Protein AF-A0A1Y3AMY2-F1 (afdb_monomer_lite)

Sequence (376 aa):
MKPYLQWSYAFDKPSIFIETKSIVTSMMAFIAAKYRKYLIKKCILTMMNPRNGVNIKLLESEVAPSVTKTGKMEQIPLIDLIDELTKNSEQFGDETSLWWSQVIRIGFYWLTGNGRKAIEIKGRFPSSLRNNLLALSLMFASCLKKYVSVEKHPRRWNSIKQFVHFLQLLDRASYELRKSFEANSNSINGDPCDDCHVQLVEAFQLLALDWILSSRVRLWQHFQTLSNQQEQHNNKQSQLSTIRNYSISAFGQDLKVLRYLSQSMMSSARTKLYYYEGVYRLISGANPFETQLQFGRALRKRHCGHRSQKLICSPGSQDESPSSLSDIDDYARSLQMSATYMPDQYFISTGERRGLIQEVNSIRNQYGSFKRLIVS

Organism: Euroglyphus maynei (NCBI:txid6958)

pLDDT: mean 76.76, std 19.71, range [25.47, 97.44]

Foldseek 3Di:
DPPPQPDFDQDDDDDLQWDDDRTDSDPVLVVLRVVLVVLLLLLLVCQLFVVSQAALDDPPDPDPPDPDPPPDPDHHHSVVSLVVSCVSCVVSVTLSNNQSSLLSVLLSCQLLQNLVVSLPDDHDDDPSCPVPLLSLLSVLLSVLLNLLPPPPDPCQPVDPVSLVVSVVSLLSSVVSLVVNVVVLVVVVVPDVDPVSSSVSSLSSSLSSLCSSLVSLLSSLVVLVVVVVVPVPDDVVVVVSVVVLVVSLVSLVSSLVSLVVSCVVVVPSSPLVSLLSVLSSCLSVVHDLVVSLVSLVVLVVLPCVADDDDPDDDDPDDPDSDPRHSSSLVSNLSSLVCNLPRRDPVPDPDPVRSVVSVVVSVVSCVVSVNDPDPDDD

Radius of gyration: 23.03 Å; chains: 1; bounding box: 70×51×78 Å

Secondary structure (DSSP, 8-state):
---------PPSS--TT----S----HHHHHHHHHHHHHHHHHHHHHH-GGGS-B-------------SS-PPPPPBHHHHHHHHHHHHHHTT-HHHHHHHHHHHHHHHHHTT-HHHHHH---PPPGGGTT-HHHHHHHHHHHHHHHHH-TT-TTTTSSHHHHHHHHHHHHHHHHHHHHHHHHHHHHTTTS---HHHHHHHHHHHHHHHHHHHHHHHHHHHHHHHHHHH-TT-HHHHHHHHHHHHHHHHHHHHHHHHHHHHHHHSTTSSHHHHHHHHHHHHHHTT--HHHHHHHHHHHHHHHHHHHT----S--TT------S-HHHHHHHHHHHHHHHHHS-GGGSSSHHHHHHHHHHHHHHHHHH---S-----

Structure (mmCIF, N/CA/C/O backbone):
data_AF-A0A1Y3AMY2-F1
#
_entry.id   AF-A0A1Y3AMY2-F1
#
loop_
_atom_site.group_PDB
_atom_site.id
_atom_site.type_symbol
_atom_site.label_atom_id
_atom_site.label_alt_id
_atom_site.label_comp_id
_atom_site.label_asym_id
_atom_site.label_entity_id
_atom_site.label_seq_id
_atom_site.pdbx_PDB_ins_code
_atom_site.Cartn_x
_atom_site.Cartn_y
_atom_site.Cartn_z
_atom_site.occupancy
_atom_site.B_iso_or_equiv
_atom_site.auth_seq_id
_atom_site.auth_comp_id
_atom_site.auth_asym_id
_atom_site.auth_atom_id
_atom_site.pdbx_PDB_model_num
ATOM 1 N N . MET A 1 1 ? 39.546 -0.187 -44.693 1.00 37.22 1 MET A N 1
ATOM 2 C CA . MET A 1 1 ? 38.274 0.217 -44.053 1.00 37.22 1 MET A CA 1
ATOM 3 C C . MET A 1 1 ? 38.435 0.110 -42.544 1.00 37.22 1 MET A C 1
ATOM 5 O O . MET A 1 1 ? 38.626 -0.992 -42.052 1.00 37.22 1 MET A O 1
ATOM 9 N N . LYS A 1 2 ? 38.446 1.234 -41.816 1.00 34.78 2 LYS A N 1
ATOM 10 C CA . LYS A 1 2 ? 38.384 1.220 -40.345 1.00 34.78 2 LYS A CA 1
ATOM 11 C C . LYS A 1 2 ? 36.939 0.885 -39.940 1.00 34.78 2 LYS A C 1
ATOM 13 O O . LYS A 1 2 ? 36.039 1.526 -40.485 1.00 34.78 2 LYS A O 1
ATOM 18 N N . PRO A 1 3 ? 36.680 -0.087 -39.050 1.00 43.09 3 PRO A N 1
ATOM 19 C CA . PRO A 1 3 ? 35.322 -0.365 -38.605 1.00 43.09 3 PRO A CA 1
ATOM 20 C C . PRO A 1 3 ? 34.870 0.768 -37.675 1.00 43.09 3 PRO A C 1
ATOM 22 O O . PRO A 1 3 ? 35.214 0.810 -36.497 1.00 43.09 3 PRO A O 1
ATOM 25 N N . TYR A 1 4 ? 34.115 1.719 -38.215 1.00 44.81 4 TYR A N 1
ATOM 26 C CA . TYR A 1 4 ? 33.399 2.728 -37.438 1.00 44.81 4 TYR A CA 1
ATOM 27 C C . TYR A 1 4 ? 32.193 2.080 -36.753 1.00 44.81 4 TYR A C 1
ATOM 29 O O . TYR A 1 4 ? 31.089 2.251 -37.243 1.00 44.81 4 TYR A O 1
ATOM 37 N N . LEU A 1 5 ? 32.360 1.296 -35.681 1.00 46.12 5 LEU A N 1
ATOM 38 C CA . LEU A 1 5 ? 31.210 0.706 -34.966 1.00 46.12 5 LEU A CA 1
ATOM 39 C C . LEU A 1 5 ? 31.522 0.315 -33.505 1.00 46.12 5 LEU A C 1
ATOM 41 O O . LEU A 1 5 ? 31.071 -0.714 -33.015 1.00 46.12 5 LEU A O 1
ATOM 45 N N . GLN A 1 6 ? 32.259 1.146 -32.764 1.00 45.50 6 GLN A N 1
ATOM 46 C CA . GLN A 1 6 ? 32.224 1.103 -31.293 1.00 45.50 6 GLN A CA 1
ATOM 47 C C . GLN A 1 6 ? 31.335 2.239 -30.785 1.00 45.50 6 GLN A C 1
ATOM 49 O O . GLN A 1 6 ? 31.808 3.268 -30.318 1.00 45.50 6 GLN A O 1
ATOM 54 N N . TRP A 1 7 ? 30.021 2.061 -30.935 1.00 53.22 7 TRP A N 1
ATOM 55 C CA . TRP A 1 7 ? 29.036 2.911 -30.271 1.00 53.22 7 TRP A CA 1
ATOM 56 C C . TRP A 1 7 ? 28.843 2.388 -28.846 1.00 53.22 7 TRP A C 1
ATOM 58 O O . TRP A 1 7 ? 28.348 1.277 -28.656 1.00 53.22 7 TRP A O 1
ATOM 68 N N . SER A 1 8 ? 29.252 3.168 -27.846 1.00 52.25 8 SER A N 1
ATOM 69 C CA . SER A 1 8 ? 28.959 2.908 -26.437 1.00 52.25 8 SER A CA 1
ATOM 70 C C . SER A 1 8 ? 27.903 3.900 -25.954 1.00 52.25 8 SER A C 1
ATOM 72 O O . SER A 1 8 ? 28.129 5.105 -25.884 1.00 52.25 8 SER A O 1
ATOM 74 N N . TYR A 1 9 ? 26.717 3.397 -25.615 1.00 55.53 9 TYR A N 1
ATOM 75 C CA . TYR A 1 9 ? 25.742 4.194 -24.879 1.00 55.53 9 TYR A CA 1
ATOM 76 C C . TYR A 1 9 ? 26.173 4.215 -23.413 1.00 55.53 9 TYR A C 1
ATOM 78 O O . TYR A 1 9 ? 25.992 3.228 -22.699 1.00 55.53 9 TYR A O 1
ATOM 86 N N . ALA A 1 10 ? 26.770 5.321 -22.967 1.00 48.09 10 ALA A N 1
ATOM 87 C CA . ALA A 1 10 ? 26.910 5.579 -21.540 1.00 48.09 10 ALA A CA 1
ATOM 88 C C . ALA A 1 10 ? 25.498 5.742 -20.959 1.00 48.09 10 ALA A C 1
ATOM 90 O O . ALA A 1 10 ? 24.739 6.611 -21.391 1.00 48.09 10 ALA A O 1
ATOM 91 N N . PHE A 1 11 ? 25.111 4.861 -20.040 1.00 54.16 11 PHE A N 1
ATOM 92 C CA . PHE A 1 11 ? 23.874 5.040 -19.290 1.00 54.16 11 PHE A CA 1
ATOM 93 C C . PHE A 1 11 ? 24.076 6.087 -18.197 1.00 54.16 11 PHE A C 1
ATOM 95 O O . PHE A 1 11 ? 25.151 6.180 -17.601 1.00 54.16 11 PHE A O 1
ATOM 102 N N . ASP A 1 12 ? 23.002 6.818 -17.899 1.00 53.91 12 ASP A N 1
ATOM 103 C CA . ASP A 1 12 ? 22.857 7.527 -16.631 1.00 53.91 12 ASP A CA 1
ATOM 104 C C . ASP A 1 12 ? 23.038 6.557 -15.447 1.00 53.91 12 ASP A C 1
ATOM 106 O O . ASP A 1 12 ? 23.005 5.333 -15.611 1.00 53.91 12 ASP A O 1
ATOM 110 N N . LYS A 1 13 ? 23.202 7.114 -14.239 1.00 59.53 13 LYS A N 1
ATOM 111 C CA . LYS A 1 13 ? 23.309 6.381 -12.962 1.00 59.53 13 LYS A CA 1
ATOM 112 C C . LYS A 1 13 ? 22.406 5.123 -12.941 1.00 59.53 13 LYS A C 1
ATOM 114 O O . LYS A 1 13 ? 21.253 5.203 -13.379 1.00 59.53 13 LYS A O 1
ATOM 119 N N . PRO A 1 14 ? 22.892 3.979 -12.415 1.00 66.12 14 PRO A N 1
ATOM 120 C CA . PRO A 1 14 ? 22.154 2.715 -12.423 1.00 66.12 14 PRO A CA 1
ATOM 121 C C . PRO A 1 14 ? 20.735 2.899 -11.874 1.00 66.12 14 PRO A C 1
ATOM 123 O O . PRO A 1 14 ? 20.543 3.416 -10.773 1.00 66.12 14 PRO A O 1
ATOM 126 N N . SER A 1 15 ? 19.732 2.498 -12.660 1.00 81.31 15 SER A N 1
ATOM 127 C CA . SER A 1 15 ? 18.328 2.641 -12.281 1.00 81.31 15 SER A CA 1
ATOM 128 C C . SER A 1 15 ? 17.865 1.444 -11.463 1.00 81.31 15 SER A C 1
ATOM 130 O O . SER A 1 15 ? 18.097 0.300 -11.833 1.00 81.31 15 SER A O 1
ATOM 132 N N . ILE A 1 16 ? 17.113 1.699 -10.395 1.00 89.12 16 ILE A N 1
ATOM 133 C CA . ILE A 1 16 ? 16.488 0.636 -9.595 1.00 89.12 16 ILE A CA 1
ATOM 134 C C . ILE A 1 16 ? 15.325 -0.052 -10.331 1.00 89.12 16 ILE A C 1
ATOM 136 O O . ILE A 1 16 ? 14.795 -1.040 -9.837 1.00 89.12 16 ILE A O 1
ATOM 140 N N . PHE A 1 17 ? 14.900 0.485 -11.481 1.00 91.62 17 PHE A N 1
ATOM 141 C CA . PHE A 1 17 ? 13.712 0.048 -12.218 1.00 91.62 17 PHE A CA 1
ATOM 142 C C . PHE A 1 17 ? 14.011 -0.870 -13.406 1.00 91.62 17 PHE A C 1
ATOM 144 O O . PHE A 1 17 ? 13.102 -1.538 -13.894 1.00 91.62 17 PHE A O 1
ATOM 151 N N . ILE A 1 18 ? 15.253 -0.879 -13.891 1.00 89.69 18 ILE A N 1
ATOM 152 C CA . ILE A 1 18 ? 15.650 -1.552 -15.131 1.00 89.69 18 ILE A CA 1
ATOM 153 C C . ILE A 1 18 ? 17.005 -2.198 -14.918 1.00 89.69 18 ILE A C 1
ATOM 155 O O . ILE A 1 18 ? 17.948 -1.536 -14.484 1.00 89.69 18 ILE A O 1
ATOM 159 N N . GLU A 1 19 ? 17.114 -3.465 -15.294 1.00 83.56 19 GLU A N 1
ATOM 160 C CA . GLU A 1 19 ? 18.390 -4.151 -15.374 1.00 83.56 19 GLU A CA 1
ATOM 161 C C . GLU A 1 19 ? 19.017 -3.943 -16.751 1.00 83.56 19 GLU A C 1
ATOM 163 O O . GLU A 1 19 ? 18.539 -4.438 -17.772 1.00 83.56 19 GLU A O 1
ATOM 168 N N . THR A 1 20 ? 20.114 -3.197 -16.788 1.00 69.25 20 THR A N 1
ATOM 169 C CA . THR A 1 20 ? 20.926 -3.029 -17.995 1.00 69.25 20 THR A CA 1
ATOM 170 C C . THR A 1 20 ? 22.325 -3.553 -17.745 1.00 69.25 20 THR A C 1
ATOM 172 O O . THR A 1 20 ? 22.971 -3.186 -16.764 1.00 69.25 20 THR A O 1
ATOM 175 N N . LYS A 1 21 ? 22.816 -4.393 -18.662 1.00 65.25 21 LYS A N 1
ATOM 176 C CA . LYS A 1 21 ? 24.228 -4.787 -18.688 1.00 65.25 21 LYS A CA 1
ATOM 177 C C . LYS A 1 21 ? 25.091 -3.532 -18.874 1.00 65.25 21 LYS A C 1
ATOM 179 O O . LYS A 1 21 ? 24.699 -2.624 -19.604 1.00 65.25 21 LYS A O 1
ATOM 184 N N . SER A 1 22 ? 26.257 -3.496 -18.227 1.00 56.53 22 SER A N 1
ATOM 185 C CA . SER A 1 22 ? 27.154 -2.327 -18.152 1.00 56.53 22 SER A CA 1
ATOM 186 C C . SER A 1 22 ? 27.596 -1.768 -19.509 1.00 56.53 22 SER A C 1
ATOM 188 O O . SER A 1 22 ? 27.945 -0.596 -19.602 1.00 56.53 22 SER A O 1
ATOM 190 N N . ILE A 1 23 ? 27.553 -2.583 -20.565 1.00 58.16 23 ILE A N 1
ATOM 191 C CA . ILE A 1 23 ? 27.770 -2.162 -21.948 1.00 58.16 23 ILE A CA 1
ATOM 192 C C . ILE A 1 23 ? 26.604 -2.692 -22.774 1.00 58.16 23 ILE A C 1
ATOM 194 O O . ILE A 1 23 ? 26.442 -3.903 -22.942 1.00 58.16 23 ILE A O 1
ATOM 198 N N . VAL A 1 24 ? 25.793 -1.782 -23.309 1.00 61.62 24 VAL A N 1
ATOM 199 C CA . VAL A 1 24 ? 24.767 -2.125 -24.291 1.00 61.62 24 VAL A CA 1
ATOM 200 C C . VAL A 1 24 ? 25.327 -1.848 -25.678 1.00 61.62 24 VAL A C 1
ATOM 202 O O . VAL A 1 24 ? 25.433 -0.703 -26.105 1.00 61.62 24 VAL A O 1
ATOM 205 N N . THR A 1 25 ? 25.690 -2.918 -26.380 1.00 63.31 25 THR A N 1
ATOM 206 C CA . THR A 1 25 ? 26.187 -2.871 -27.764 1.00 63.31 25 THR A CA 1
ATOM 207 C C . THR A 1 25 ? 25.062 -2.749 -28.796 1.00 63.31 25 THR A C 1
ATOM 209 O O . THR A 1 25 ? 25.319 -2.454 -29.958 1.00 63.31 25 THR A O 1
ATOM 212 N N . SER A 1 26 ? 23.805 -2.962 -28.388 1.00 78.00 26 SER A N 1
ATOM 213 C CA . SER A 1 26 ? 22.628 -2.929 -29.261 1.00 78.00 26 SER A CA 1
ATOM 214 C C . SER A 1 26 ? 21.764 -1.696 -28.999 1.00 78.00 26 SER A C 1
ATOM 216 O O . SER A 1 26 ? 21.184 -1.555 -27.921 1.00 78.00 26 SER A O 1
ATOM 218 N N . MET A 1 27 ? 21.592 -0.842 -30.014 1.00 81.69 27 MET A N 1
ATOM 219 C CA . MET A 1 27 ? 20.680 0.310 -29.946 1.00 81.69 27 MET A CA 1
ATOM 220 C C . MET A 1 27 ? 19.247 -0.109 -29.570 1.00 81.69 27 MET A C 1
ATOM 222 O O . MET A 1 27 ? 18.587 0.582 -28.795 1.00 81.69 27 MET A O 1
ATOM 226 N N . MET A 1 28 ? 18.783 -1.276 -30.029 1.00 82.81 28 MET A N 1
ATOM 227 C CA . MET A 1 28 ? 17.452 -1.790 -29.683 1.00 82.81 28 MET A CA 1
ATOM 228 C C . MET A 1 28 ? 17.311 -2.099 -28.192 1.00 82.81 28 MET A C 1
ATOM 230 O O . MET A 1 28 ? 16.289 -1.770 -27.598 1.00 82.81 28 MET A O 1
ATOM 234 N N . ALA A 1 29 ? 18.336 -2.677 -27.562 1.00 83.06 29 ALA A N 1
ATOM 235 C CA . ALA A 1 29 ? 18.312 -2.942 -26.125 1.00 83.06 29 ALA A CA 1
ATOM 236 C C . ALA A 1 29 ? 18.324 -1.640 -25.302 1.00 83.06 29 ALA A C 1
ATOM 238 O O . ALA A 1 29 ? 17.649 -1.555 -24.276 1.00 83.06 29 ALA A O 1
ATOM 239 N N . PHE A 1 30 ? 19.024 -0.605 -25.780 1.00 84.06 30 PHE A N 1
ATOM 240 C CA . PHE A 1 30 ? 19.027 0.720 -25.156 1.00 84.06 30 PHE A CA 1
ATOM 241 C C . PHE A 1 30 ? 17.654 1.403 -25.238 1.00 84.06 30 PHE A C 1
ATOM 243 O O . PHE A 1 30 ? 17.133 1.891 -24.231 1.00 84.06 30 PHE A O 1
ATOM 250 N N . ILE A 1 31 ? 17.038 1.403 -26.424 1.00 87.62 31 ILE A N 1
ATOM 251 C CA . ILE A 1 31 ? 15.702 1.976 -26.638 1.00 87.62 31 ILE A CA 1
ATOM 252 C C . ILE A 1 31 ? 14.656 1.206 -25.827 1.00 87.62 31 ILE A C 1
ATOM 254 O O . ILE A 1 31 ? 13.832 1.826 -25.157 1.00 87.62 31 ILE A O 1
ATOM 258 N N . ALA A 1 32 ? 14.719 -0.128 -25.818 1.00 89.19 32 ALA A N 1
ATOM 259 C CA . ALA A 1 32 ? 13.799 -0.960 -25.050 1.00 89.19 32 ALA A CA 1
ATOM 260 C C . ALA A 1 32 ? 13.899 -0.701 -23.540 1.00 89.19 32 ALA A C 1
ATOM 262 O O . ALA A 1 32 ? 12.875 -0.570 -22.875 1.00 89.19 32 ALA A O 1
ATOM 263 N N . ALA A 1 33 ? 15.109 -0.530 -22.999 1.00 88.50 33 ALA A N 1
ATOM 264 C CA . ALA A 1 33 ? 15.299 -0.124 -21.607 1.00 88.50 33 ALA A CA 1
ATOM 265 C C . ALA A 1 33 ? 14.614 1.224 -21.314 1.00 88.50 33 ALA A C 1
ATOM 267 O O . ALA A 1 33 ? 13.810 1.330 -20.385 1.00 88.50 33 ALA A O 1
ATOM 268 N N . LYS A 1 34 ? 14.847 2.252 -22.143 1.00 88.44 34 LYS A N 1
ATOM 269 C CA . LYS A 1 34 ? 14.170 3.555 -21.991 1.00 88.44 34 LYS A CA 1
ATOM 270 C C . LYS A 1 34 ? 12.647 3.439 -22.093 1.00 88.44 34 LYS A C 1
ATOM 272 O O . LYS A 1 34 ? 11.937 4.078 -21.315 1.00 88.44 34 LYS A O 1
ATOM 277 N N . TYR A 1 35 ? 12.150 2.601 -22.999 1.00 92.38 35 TYR A N 1
ATOM 278 C CA . TYR A 1 35 ? 10.725 2.338 -23.166 1.00 92.38 35 TYR A CA 1
ATOM 279 C C . TYR A 1 35 ? 10.110 1.676 -21.925 1.00 92.38 35 TYR A C 1
ATOM 281 O O . TYR A 1 35 ? 9.091 2.151 -21.427 1.00 92.38 35 TYR A O 1
ATOM 289 N N . ARG A 1 36 ? 10.769 0.673 -21.328 1.00 93.50 36 ARG A N 1
ATOM 290 C CA . ARG A 1 36 ? 10.327 0.085 -20.050 1.00 93.50 36 ARG A CA 1
ATOM 291 C C . ARG A 1 36 ? 10.303 1.114 -18.920 1.00 93.50 36 ARG A C 1
ATOM 293 O O . ARG A 1 36 ? 9.332 1.152 -18.167 1.00 93.50 36 ARG A O 1
ATOM 300 N N . LYS A 1 37 ? 11.298 2.013 -18.837 1.00 91.75 37 LYS A N 1
ATOM 301 C CA . LYS A 1 37 ? 11.308 3.120 -17.848 1.00 91.75 37 LYS A CA 1
ATOM 302 C C . LYS A 1 37 ? 10.069 3.989 -18.011 1.00 91.75 37 LYS A C 1
ATOM 304 O O . LYS A 1 37 ? 9.409 4.342 -17.033 1.00 91.75 37 LYS A O 1
ATOM 309 N N . TYR A 1 38 ? 9.775 4.337 -19.262 1.00 91.50 38 TYR A N 1
ATOM 310 C CA . TYR A 1 38 ? 8.624 5.143 -19.628 1.00 91.50 38 TYR A CA 1
ATOM 311 C C . TYR A 1 38 ? 7.313 4.452 -19.241 1.00 91.50 38 TYR A C 1
ATOM 313 O O . TYR A 1 38 ? 6.476 5.083 -18.598 1.00 91.50 38 TYR A O 1
ATOM 321 N N . LEU A 1 39 ? 7.157 3.162 -19.551 1.00 93.81 39 LEU A N 1
ATOM 322 C CA . LEU A 1 39 ? 5.968 2.387 -19.193 1.00 93.81 39 LEU A CA 1
ATOM 323 C C . LEU A 1 39 ? 5.775 2.296 -17.675 1.00 93.81 39 LEU A C 1
ATOM 325 O O . LEU A 1 39 ? 4.677 2.576 -17.194 1.00 93.81 39 LEU A O 1
ATOM 329 N N . ILE A 1 40 ? 6.834 1.995 -16.912 1.00 94.88 40 ILE A N 1
ATOM 330 C CA . ILE A 1 40 ? 6.805 1.976 -15.439 1.00 94.88 40 ILE A CA 1
ATOM 331 C C . ILE A 1 40 ? 6.304 3.323 -14.910 1.00 94.88 40 ILE A C 1
ATOM 333 O O . ILE A 1 40 ? 5.338 3.370 -14.143 1.00 94.88 40 ILE A O 1
ATOM 337 N N . LYS A 1 41 ? 6.914 4.423 -15.370 1.00 90.94 41 LYS A N 1
ATOM 338 C CA . LYS A 1 41 ? 6.541 5.786 -14.977 1.00 90.94 41 LYS A CA 1
ATOM 339 C C . LYS A 1 41 ? 5.093 6.103 -15.330 1.00 90.94 41 LYS A C 1
ATOM 341 O O . LYS A 1 41 ? 4.348 6.598 -14.485 1.00 90.94 41 LYS A O 1
ATOM 346 N N . LYS A 1 42 ? 4.677 5.813 -16.563 1.00 88.88 42 LYS A N 1
ATOM 347 C CA . LYS A 1 42 ? 3.319 6.093 -17.033 1.00 88.88 42 LYS A CA 1
ATOM 348 C C . LYS A 1 42 ? 2.291 5.321 -16.211 1.00 88.88 42 LYS A C 1
ATOM 350 O O . LYS A 1 42 ? 1.297 5.919 -15.800 1.00 88.88 42 LYS A O 1
ATOM 355 N N . CYS A 1 43 ? 2.538 4.045 -15.920 1.00 91.12 43 CYS A N 1
ATOM 356 C CA . CYS A 1 43 ? 1.607 3.216 -15.165 1.00 91.12 43 CYS A CA 1
ATOM 357 C C . CYS A 1 43 ? 1.436 3.706 -13.722 1.00 91.12 43 CYS A C 1
ATOM 359 O O . CYS A 1 43 ? 0.312 3.981 -13.299 1.00 91.12 43 CYS A O 1
ATOM 361 N N . ILE A 1 44 ? 2.532 3.874 -12.972 1.00 90.00 44 ILE A N 1
ATOM 362 C CA . ILE A 1 44 ? 2.442 4.249 -11.553 1.00 90.00 44 ILE A CA 1
ATOM 363 C C . ILE A 1 44 ? 1.897 5.668 -11.366 1.00 90.00 44 ILE A C 1
ATOM 365 O O . ILE A 1 44 ? 1.034 5.885 -10.517 1.00 90.00 44 ILE A O 1
ATOM 369 N N . LEU A 1 45 ? 2.312 6.629 -12.199 1.00 85.88 45 LEU A N 1
ATOM 370 C CA . LEU A 1 45 ? 1.798 7.996 -12.107 1.00 85.88 45 LEU A CA 1
ATOM 371 C C . LEU A 1 45 ? 0.325 8.080 -12.511 1.00 85.88 45 LEU A C 1
ATOM 373 O O . LEU A 1 45 ? -0.404 8.873 -11.929 1.00 85.88 45 LEU A O 1
ATOM 377 N N . THR A 1 46 ? -0.138 7.249 -13.450 1.00 82.94 46 THR A N 1
ATOM 378 C CA . THR A 1 46 ? -1.572 7.150 -13.775 1.00 82.94 46 THR A CA 1
ATOM 379 C C . THR A 1 46 ? -2.375 6.599 -12.598 1.00 82.94 46 THR A C 1
ATOM 381 O O . THR A 1 46 ? -3.451 7.113 -12.304 1.00 82.94 46 THR A O 1
ATOM 384 N N . MET A 1 47 ? -1.858 5.582 -11.899 1.00 81.44 47 MET A N 1
ATOM 385 C CA . MET A 1 47 ? -2.523 5.039 -10.709 1.00 81.44 47 MET A CA 1
ATOM 386 C C . MET A 1 47 ? -2.655 6.074 -9.590 1.00 81.44 47 MET A C 1
ATOM 388 O O . MET A 1 47 ? -3.663 6.081 -8.886 1.00 81.44 47 MET A O 1
ATOM 392 N N . MET A 1 48 ? -1.650 6.940 -9.429 1.00 77.38 48 MET A N 1
ATOM 393 C CA . MET A 1 48 ? -1.672 8.003 -8.423 1.00 77.38 48 MET A CA 1
ATOM 394 C C . MET A 1 48 ? -2.489 9.218 -8.881 1.00 77.38 48 MET A C 1
ATOM 396 O O . MET A 1 48 ? -3.117 9.871 -8.055 1.00 77.38 48 MET A O 1
ATOM 400 N N . ASN A 1 49 ? -2.504 9.532 -10.179 1.00 70.62 49 ASN A N 1
ATOM 401 C CA . ASN A 1 49 ? -3.255 10.649 -10.745 1.00 70.62 49 ASN A CA 1
ATOM 402 C C . ASN A 1 49 ? -3.697 10.361 -12.204 1.00 70.62 49 ASN A C 1
ATOM 404 O O . ASN A 1 49 ? -2.893 10.476 -13.136 1.00 70.62 49 ASN A O 1
ATOM 408 N N . PRO A 1 50 ? -4.980 10.036 -12.449 1.00 57.66 50 PRO A N 1
ATOM 409 C CA . PRO A 1 50 ? -5.482 9.676 -13.774 1.00 57.66 50 PRO A CA 1
ATOM 410 C C . PRO A 1 50 ? -5.681 10.852 -14.730 1.00 57.66 50 PRO A C 1
ATOM 412 O O . PRO A 1 50 ? -6.067 10.626 -15.876 1.00 57.66 50 PRO A O 1
ATOM 415 N N . ARG A 1 51 ? -5.358 12.097 -14.338 1.00 54.75 51 ARG A N 1
ATOM 416 C CA . ARG A 1 51 ? -5.366 13.253 -15.261 1.00 54.75 51 ARG A CA 1
ATOM 417 C C . ARG A 1 51 ? -4.395 13.084 -16.455 1.00 54.75 51 ARG A C 1
ATOM 419 O O . ARG A 1 51 ? -4.424 13.878 -17.384 1.00 54.75 51 ARG A O 1
ATOM 426 N N . ASN A 1 52 ? -3.599 12.009 -16.477 1.00 51.50 52 ASN A N 1
ATOM 427 C CA . ASN A 1 52 ? -2.611 11.656 -17.501 1.00 51.50 52 ASN A CA 1
ATOM 428 C C . ASN A 1 52 ? -3.158 10.963 -18.776 1.00 51.50 52 ASN A C 1
ATOM 430 O O . ASN A 1 52 ? -2.358 10.438 -19.559 1.00 51.50 52 ASN A O 1
ATOM 434 N N . GLY A 1 53 ? -4.477 10.939 -19.004 1.00 47.06 53 GLY A N 1
ATOM 435 C CA . GLY A 1 53 ? -5.081 10.479 -20.270 1.00 47.06 53 GLY A CA 1
ATOM 436 C C . GLY A 1 53 ? -5.175 8.958 -20.465 1.00 47.06 53 GLY A C 1
ATOM 437 O O . GLY A 1 53 ? -5.372 8.504 -21.587 1.00 47.06 53 GLY A O 1
ATOM 438 N N . VAL A 1 54 ? -5.035 8.171 -19.395 1.00 56.00 54 VAL A N 1
ATOM 439 C CA . VAL A 1 54 ? -5.137 6.699 -19.406 1.00 56.00 54 VAL A CA 1
ATOM 440 C C . VAL A 1 54 ? -6.348 6.283 -18.572 1.00 56.00 54 VAL A C 1
ATOM 442 O O . VAL A 1 54 ? -6.553 6.799 -17.471 1.00 56.00 54 VAL A O 1
ATOM 445 N N . ASN A 1 55 ? -7.156 5.355 -19.088 1.00 60.28 55 ASN A N 1
ATOM 446 C CA . ASN A 1 55 ? -8.379 4.927 -18.417 1.00 60.28 55 ASN A CA 1
ATOM 447 C C . ASN A 1 55 ? -8.085 3.839 -17.368 1.00 60.28 55 ASN A C 1
ATOM 449 O O . ASN A 1 55 ? -7.377 2.873 -17.648 1.00 60.28 55 ASN A O 1
ATOM 453 N N . ILE A 1 56 ? -8.637 3.975 -16.157 1.00 58.69 56 ILE A N 1
ATOM 454 C CA . ILE A 1 56 ? -8.475 2.983 -15.075 1.00 58.69 56 ILE A CA 1
ATOM 455 C C . ILE A 1 56 ? -9.519 1.845 -15.180 1.00 58.69 56 ILE A C 1
ATOM 457 O O . ILE A 1 56 ? -9.407 0.838 -14.483 1.00 58.69 56 ILE A O 1
ATOM 461 N N . LYS A 1 57 ? -10.540 1.962 -16.043 1.00 58.78 57 LYS A N 1
ATOM 462 C CA . LYS A 1 57 ? -11.608 0.955 -16.156 1.00 58.78 57 LYS A CA 1
ATOM 463 C C . LYS A 1 57 ? -11.070 -0.402 -16.625 1.00 58.78 57 LYS A C 1
ATOM 465 O O . LYS A 1 57 ? -10.304 -0.487 -17.581 1.00 58.78 57 LYS A O 1
ATOM 470 N N . LEU A 1 58 ? -11.533 -1.462 -15.961 1.00 49.19 58 LEU A N 1
ATOM 471 C CA . LEU A 1 58 ? -11.457 -2.833 -16.459 1.00 49.19 58 LEU A CA 1
ATOM 472 C C . LEU A 1 58 ? -12.394 -2.954 -17.672 1.00 49.19 58 LEU A C 1
ATOM 474 O O . LEU A 1 58 ? -13.525 -2.469 -17.624 1.00 49.19 58 LEU A O 1
ATOM 478 N N . LEU A 1 59 ? -11.930 -3.592 -18.747 1.00 45.28 59 LEU A N 1
ATOM 479 C CA . LEU A 1 59 ? -12.776 -4.046 -19.854 1.00 45.28 59 LEU A CA 1
ATOM 480 C C . LEU A 1 59 ? -13.767 -5.094 -19.316 1.00 45.28 59 LEU A C 1
ATOM 482 O O . LEU A 1 59 ? -13.484 -6.285 -19.314 1.00 45.28 59 LEU A O 1
ATOM 486 N N . GLU A 1 60 ? -14.913 -4.646 -18.808 1.00 39.84 60 GLU A N 1
ATOM 487 C CA . GLU A 1 60 ? -16.087 -5.497 -18.548 1.00 39.84 60 GLU A CA 1
ATOM 488 C C . GLU A 1 60 ? -17.199 -5.265 -19.584 1.00 39.84 60 GLU A C 1
ATOM 490 O O . GLU A 1 60 ? -18.333 -5.683 -19.386 1.00 39.84 60 GLU A O 1
ATOM 495 N N . SER A 1 61 ? -16.887 -4.632 -20.717 1.00 34.97 61 SER A N 1
ATOM 496 C CA . SER A 1 61 ? -17.818 -4.544 -21.840 1.00 34.97 61 SER A CA 1
ATOM 497 C C . SER A 1 61 ? -17.249 -5.327 -23.014 1.00 34.97 61 SER A C 1
ATOM 499 O O . SER A 1 61 ? -16.304 -4.877 -23.657 1.00 34.97 61 SER A O 1
ATOM 501 N N . GLU A 1 62 ? -17.847 -6.482 -23.306 1.00 33.12 62 GLU A N 1
ATOM 502 C CA . GLU A 1 62 ? -17.732 -7.209 -24.579 1.00 33.12 62 GLU A CA 1
ATOM 503 C C . GLU A 1 62 ? -18.398 -6.410 -25.713 1.00 33.12 62 GLU A C 1
ATOM 505 O O . GLU A 1 62 ? -19.303 -6.873 -26.400 1.00 33.12 62 GLU A O 1
ATOM 510 N N . VAL A 1 63 ? -17.991 -5.158 -25.895 1.00 33.53 63 VAL A N 1
ATOM 511 C CA . VAL A 1 63 ? -18.381 -4.364 -27.052 1.00 33.53 63 VAL A CA 1
ATOM 512 C C . VAL A 1 63 ? -17.086 -3.979 -27.732 1.00 33.53 63 VAL A C 1
ATOM 514 O O . VAL A 1 63 ? -16.255 -3.278 -27.156 1.00 33.53 63 VAL A O 1
ATOM 517 N N . ALA A 1 64 ? -16.907 -4.523 -28.935 1.00 30.94 64 ALA A N 1
ATOM 518 C CA . ALA A 1 64 ? -15.810 -4.208 -29.835 1.00 30.94 64 ALA A CA 1
ATOM 519 C C . ALA A 1 64 ? -15.564 -2.688 -29.880 1.00 30.94 64 ALA A C 1
ATOM 521 O O . ALA A 1 64 ? -16.527 -1.924 -29.757 1.00 30.94 64 ALA A O 1
ATOM 522 N N . PRO A 1 65 ? -14.313 -2.231 -30.070 1.00 36.78 65 PRO A N 1
ATOM 523 C CA . PRO A 1 65 ? -14.007 -0.810 -30.160 1.00 36.78 65 PRO A CA 1
ATOM 524 C C . PRO A 1 65 ? -14.775 -0.200 -31.339 1.00 36.78 65 PRO A C 1
ATOM 526 O O . PRO A 1 65 ? -14.393 -0.324 -32.501 1.00 36.78 65 PRO A O 1
ATOM 529 N N . SER A 1 66 ? -15.916 0.424 -31.050 1.00 34.38 66 SER A N 1
ATOM 530 C CA . SER A 1 66 ? -16.652 1.214 -32.021 1.00 34.38 66 SER A CA 1
ATOM 531 C C . SER A 1 66 ? -16.002 2.587 -32.064 1.00 34.38 66 SER A C 1
ATOM 533 O O . SER A 1 66 ? -16.093 3.345 -31.096 1.00 34.38 66 SER A O 1
ATOM 535 N N . VAL A 1 67 ? -15.362 2.887 -33.192 1.00 39.34 67 VAL A N 1
ATOM 536 C CA . VAL A 1 67 ? -14.775 4.188 -33.518 1.00 39.34 67 VAL A CA 1
ATOM 537 C C . VAL A 1 67 ? -15.782 5.295 -33.194 1.00 39.34 67 VAL A C 1
ATOM 539 O O . VAL A 1 67 ? -16.779 5.482 -33.897 1.00 39.34 67 VAL A O 1
ATOM 542 N N . THR A 1 68 ? -15.546 6.045 -32.117 1.00 39.25 68 THR A N 1
ATOM 543 C CA . THR A 1 68 ? -16.337 7.243 -31.842 1.00 39.25 68 THR A CA 1
ATOM 544 C C . THR A 1 68 ? -15.977 8.292 -32.885 1.00 39.25 68 THR A C 1
ATOM 546 O O . THR A 1 68 ? -14.844 8.762 -32.926 1.00 39.25 68 THR A O 1
ATOM 549 N N . LYS A 1 69 ? -16.951 8.688 -33.713 1.00 46.31 69 LYS A N 1
ATOM 550 C CA . LYS A 1 69 ? -16.860 9.747 -34.742 1.00 46.31 69 LYS A CA 1
ATOM 551 C C . LYS A 1 69 ? -16.655 11.168 -34.174 1.00 46.31 69 LYS A C 1
ATOM 553 O O . LYS A 1 69 ? -17.085 12.154 -34.759 1.00 46.31 69 LYS A O 1
ATOM 558 N N . THR A 1 70 ? -15.999 11.299 -33.031 1.00 43.44 70 THR A N 1
ATOM 559 C CA . THR A 1 70 ? -15.606 12.574 -32.430 1.00 43.44 70 THR A CA 1
ATOM 560 C C . THR A 1 70 ? -14.123 12.457 -32.139 1.00 43.44 70 THR A C 1
ATOM 562 O O . THR A 1 70 ? -13.764 11.491 -31.478 1.00 43.44 70 THR A O 1
ATOM 565 N N . GLY A 1 71 ? -13.285 13.386 -32.615 1.00 44.12 71 GLY A N 1
ATOM 566 C CA . GLY A 1 71 ? -11.811 13.382 -32.515 1.00 44.12 71 GLY A CA 1
ATOM 567 C C . GLY A 1 71 ? -11.210 13.399 -31.097 1.00 44.12 71 GLY A C 1
ATOM 568 O O . GLY A 1 71 ? -10.286 14.154 -30.822 1.00 44.12 71 GLY A O 1
ATOM 569 N N . LYS A 1 72 ? -11.737 12.586 -30.181 1.00 47.00 72 LYS A N 1
ATOM 570 C CA . LYS A 1 72 ? -11.190 12.274 -28.867 1.00 47.00 72 LYS A CA 1
ATOM 571 C C . LYS A 1 72 ? -10.286 11.057 -29.046 1.00 47.00 72 LYS A C 1
ATOM 573 O O . LYS A 1 72 ? -10.759 10.018 -29.494 1.00 47.00 72 LYS A O 1
ATOM 578 N N . MET A 1 73 ? -8.998 11.203 -28.726 1.00 45.56 73 MET A N 1
ATOM 579 C CA . MET A 1 73 ? -8.038 10.092 -28.724 1.00 45.56 73 MET A CA 1
ATOM 580 C C . MET A 1 73 ? -8.612 8.911 -27.930 1.00 45.56 73 MET A C 1
ATOM 582 O O . MET A 1 73 ? -9.058 9.098 -26.794 1.00 45.56 73 MET A O 1
ATOM 586 N N . GLU A 1 74 ? -8.599 7.714 -28.520 1.00 53.84 74 GLU A N 1
ATOM 587 C CA . GLU A 1 74 ? -8.926 6.478 -27.810 1.00 53.84 74 GLU A CA 1
ATOM 588 C C . GLU A 1 74 ? -8.007 6.352 -26.588 1.00 53.84 74 GLU A C 1
ATOM 590 O O . GLU A 1 74 ? -6.780 6.402 -26.691 1.00 53.84 74 GLU A O 1
ATOM 595 N N . GLN A 1 75 ? -8.603 6.268 -25.398 1.00 63.38 75 GLN A N 1
ATOM 596 C CA . GLN A 1 75 ? -7.843 6.127 -24.163 1.00 63.38 75 GLN A CA 1
ATOM 597 C C . GLN A 1 75 ? -7.419 4.670 -24.010 1.00 63.38 75 GLN A C 1
ATOM 599 O O . GLN A 1 75 ? -8.264 3.796 -23.833 1.00 63.38 75 GLN A O 1
ATOM 604 N N . ILE A 1 76 ? -6.110 4.426 -24.020 1.00 70.00 76 ILE A N 1
ATOM 605 C CA . ILE A 1 76 ? -5.544 3.104 -23.736 1.00 70.00 76 ILE A CA 1
ATOM 606 C C . ILE A 1 76 ? -5.869 2.751 -22.274 1.00 70.00 76 ILE A C 1
ATOM 608 O O . ILE A 1 76 ? -5.659 3.594 -21.386 1.00 70.00 76 ILE A O 1
ATOM 612 N N . PRO A 1 77 ? -6.400 1.551 -21.983 1.00 82.75 77 PRO A N 1
ATOM 613 C CA . PRO A 1 77 ? -6.651 1.138 -20.613 1.00 82.75 77 PRO A CA 1
ATOM 614 C C . PRO A 1 77 ? -5.326 0.817 -19.910 1.00 82.75 77 PRO A C 1
ATOM 616 O O . PRO A 1 77 ? -4.388 0.273 -20.491 1.00 82.75 77 PRO A O 1
ATOM 619 N N . LEU A 1 78 ? -5.239 1.148 -18.622 1.00 86.06 78 LEU A N 1
ATOM 620 C CA . LEU A 1 78 ? -4.012 0.988 -17.836 1.00 86.06 78 LEU A CA 1
ATOM 621 C C . LEU A 1 78 ? -3.507 -0.464 -17.801 1.00 86.06 78 LEU A C 1
ATOM 623 O O . LEU A 1 78 ? -2.301 -0.687 -17.757 1.00 86.06 78 LEU A O 1
ATOM 627 N N . ILE A 1 79 ? -4.414 -1.443 -17.827 1.00 88.88 79 ILE A N 1
ATOM 628 C CA . ILE A 1 79 ? -4.035 -2.859 -17.820 1.00 88.88 79 ILE A CA 1
ATOM 629 C C . ILE A 1 79 ? -3.234 -3.251 -19.069 1.00 88.88 79 ILE A C 1
ATOM 631 O O . ILE A 1 79 ? -2.266 -3.992 -18.936 1.00 88.88 79 ILE A O 1
ATOM 635 N N . ASP A 1 80 ? -3.537 -2.676 -20.234 1.00 89.94 80 ASP A N 1
ATOM 636 C CA . ASP A 1 80 ? -2.815 -2.970 -21.478 1.00 89.94 80 ASP A CA 1
ATOM 637 C C . ASP A 1 80 ? -1.386 -2.417 -21.431 1.00 89.94 80 ASP A C 1
ATOM 639 O O . ASP A 1 80 ? -0.451 -3.066 -21.890 1.00 89.94 80 ASP A O 1
ATOM 643 N N . LEU A 1 81 ? -1.186 -1.250 -20.805 1.00 91.69 81 LEU A N 1
ATOM 644 C CA . LEU A 1 81 ? 0.154 -0.692 -20.580 1.00 91.69 81 LEU A CA 1
ATOM 645 C C . LEU A 1 81 ? 0.982 -1.546 -19.611 1.00 91.69 81 LEU A C 1
ATOM 647 O O . LEU A 1 81 ? 2.196 -1.670 -19.778 1.00 91.69 81 LEU A O 1
ATOM 651 N N . ILE A 1 82 ? 0.336 -2.125 -18.594 1.00 94.50 82 ILE A N 1
ATOM 652 C CA . ILE A 1 82 ? 0.986 -3.052 -17.660 1.00 94.50 82 ILE A CA 1
ATOM 653 C C . ILE A 1 82 ? 1.377 -4.338 -18.393 1.00 94.50 82 ILE A C 1
ATOM 655 O O . ILE A 1 82 ? 2.489 -4.828 -18.206 1.00 94.50 82 ILE A O 1
ATOM 659 N N . ASP A 1 83 ? 0.495 -4.857 -19.244 1.00 95.06 83 ASP A N 1
ATOM 660 C CA . ASP A 1 83 ? 0.737 -6.077 -20.012 1.00 95.06 83 ASP A CA 1
ATOM 661 C C . ASP A 1 83 ? 1.843 -5.878 -21.057 1.00 95.06 83 ASP A C 1
ATOM 663 O O . ASP A 1 83 ? 2.690 -6.757 -21.225 1.00 95.06 83 ASP A O 1
ATOM 667 N N . GLU A 1 84 ? 1.897 -4.710 -21.700 1.00 95.62 84 GLU A N 1
ATOM 668 C CA . GLU A 1 84 ? 2.990 -4.322 -22.595 1.00 95.62 84 GLU A CA 1
ATOM 669 C C . GLU A 1 84 ? 4.328 -4.232 -21.851 1.00 95.62 84 GLU A C 1
ATOM 671 O O . GLU A 1 84 ? 5.342 -4.747 -22.325 1.00 95.62 84 GLU A O 1
ATOM 676 N N . LEU A 1 85 ? 4.338 -3.653 -20.643 1.00 96.06 85 LEU A N 1
ATOM 677 C CA . LEU A 1 85 ? 5.533 -3.627 -19.799 1.00 96.06 85 LEU A CA 1
ATOM 678 C C . LEU A 1 85 ? 6.004 -5.047 -19.472 1.00 96.06 85 LEU A C 1
ATOM 680 O O . LEU A 1 85 ? 7.183 -5.339 -19.648 1.00 96.06 85 LEU A O 1
ATOM 684 N N . THR A 1 86 ? 5.102 -5.929 -19.034 1.00 96.19 86 THR A N 1
ATOM 685 C CA . THR A 1 86 ? 5.438 -7.324 -18.717 1.00 96.19 86 THR A CA 1
ATOM 686 C C . THR A 1 86 ? 6.029 -8.049 -19.929 1.00 96.19 86 THR A C 1
ATOM 688 O O . THR A 1 86 ? 7.111 -8.624 -19.813 1.00 96.19 86 THR A O 1
ATOM 691 N N . LYS A 1 87 ? 5.388 -7.960 -21.103 1.00 95.81 87 LYS A N 1
ATOM 692 C CA . LYS A 1 87 ? 5.878 -8.590 -22.343 1.00 95.81 87 LYS A CA 1
ATOM 693 C C . LYS A 1 87 ? 7.257 -8.071 -22.743 1.00 95.81 87 LYS A C 1
ATOM 695 O O . LYS A 1 87 ? 8.143 -8.857 -23.075 1.00 95.81 87 LYS A O 1
ATOM 700 N N . ASN A 1 88 ? 7.463 -6.755 -22.682 1.00 94.44 88 ASN A N 1
ATOM 701 C CA . ASN A 1 88 ? 8.748 -6.156 -23.028 1.00 94.44 88 ASN A CA 1
ATOM 702 C C . ASN A 1 88 ? 9.847 -6.569 -22.032 1.00 94.44 88 ASN A C 1
ATOM 704 O O . ASN A 1 88 ? 10.971 -6.864 -22.430 1.00 94.44 88 ASN A O 1
ATOM 708 N N . SER A 1 89 ? 9.538 -6.637 -20.737 1.00 93.75 89 SER A N 1
ATOM 709 C CA . SER A 1 89 ? 10.470 -7.123 -19.714 1.00 93.75 89 SER A CA 1
ATOM 710 C C . SER A 1 89 ? 10.901 -8.571 -19.954 1.00 93.75 89 SER A C 1
ATOM 712 O O . SER A 1 89 ? 12.091 -8.873 -19.868 1.00 93.75 89 SER A O 1
ATOM 714 N N . GLU A 1 90 ? 9.958 -9.450 -20.302 1.00 93.56 90 GLU A N 1
ATOM 715 C CA . GLU A 1 90 ? 10.226 -10.859 -20.618 1.00 93.56 90 GLU A CA 1
ATOM 716 C C . GLU A 1 90 ? 11.069 -11.006 -21.889 1.00 93.56 90 GLU A C 1
ATOM 718 O O . GLU A 1 90 ? 12.071 -11.722 -21.881 1.00 93.56 90 GLU A O 1
ATOM 723 N N . GLN A 1 91 ? 10.728 -10.270 -22.953 1.00 91.81 91 GLN A N 1
ATOM 724 C CA . GLN A 1 91 ? 11.447 -10.305 -24.230 1.00 91.81 91 GLN A CA 1
ATOM 725 C C . GLN A 1 91 ? 12.936 -9.960 -24.083 1.00 91.81 91 GLN A C 1
ATOM 727 O O . GLN A 1 91 ? 13.779 -10.526 -24.778 1.00 91.81 91 GLN A O 1
ATOM 732 N N . PHE A 1 92 ? 13.265 -9.027 -23.188 1.00 90.12 92 PHE A N 1
ATOM 733 C CA . PHE A 1 92 ? 14.640 -8.580 -22.959 1.00 90.12 92 PHE A CA 1
ATOM 734 C C . PHE A 1 92 ? 15.307 -9.231 -21.735 1.00 90.12 92 PHE A C 1
ATOM 736 O O . PHE A 1 92 ? 16.447 -8.882 -21.428 1.00 90.12 92 PHE A O 1
ATOM 743 N N . GLY A 1 93 ? 14.636 -10.171 -21.056 1.00 89.56 93 GLY A N 1
ATOM 744 C CA . GLY A 1 93 ? 15.182 -10.885 -19.896 1.00 89.56 93 GLY A CA 1
ATOM 745 C C . GLY A 1 93 ? 15.509 -9.981 -18.702 1.00 89.56 93 GLY A C 1
ATOM 746 O O . GLY A 1 93 ? 16.458 -10.246 -17.970 1.00 89.56 93 GLY A O 1
ATOM 747 N N . ASP A 1 94 ? 14.764 -8.891 -18.531 1.00 91.56 94 ASP A N 1
ATOM 748 C CA . ASP A 1 94 ? 14.993 -7.877 -17.499 1.00 91.56 94 ASP A CA 1
ATOM 749 C C . ASP A 1 94 ? 14.146 -8.207 -16.257 1.00 91.56 94 ASP A C 1
ATOM 751 O O . ASP A 1 94 ? 13.018 -7.721 -16.105 1.00 91.56 94 ASP A O 1
ATOM 755 N N . GLU A 1 95 ? 14.684 -9.067 -15.377 1.00 93.50 95 GLU A N 1
ATOM 756 C CA . GLU A 1 95 ? 13.997 -9.541 -14.160 1.00 93.50 95 GLU A CA 1
ATOM 757 C C . GLU A 1 95 ? 13.586 -8.380 -13.239 1.00 93.50 95 GLU A C 1
ATOM 759 O O . GLU A 1 95 ? 12.544 -8.435 -12.579 1.00 93.50 95 GLU A O 1
ATOM 764 N N . THR A 1 96 ? 14.381 -7.306 -13.220 1.00 94.06 96 THR A N 1
ATOM 765 C CA . THR A 1 96 ? 14.112 -6.106 -12.420 1.00 94.06 96 THR A CA 1
ATOM 766 C C . THR A 1 96 ? 12.842 -5.406 -12.899 1.00 94.06 96 THR A C 1
ATOM 768 O O . THR A 1 96 ? 11.906 -5.215 -12.120 1.00 94.06 96 THR A O 1
ATOM 771 N N . SER A 1 97 ? 12.763 -5.066 -14.187 1.00 94.44 97 SER A N 1
ATOM 772 C CA . SER A 1 97 ? 11.575 -4.419 -14.757 1.00 94.44 97 SER A CA 1
ATOM 773 C C . SER A 1 97 ? 10.334 -5.322 -14.709 1.00 94.44 97 SER A C 1
ATOM 775 O O . SER A 1 97 ? 9.229 -4.838 -14.447 1.00 94.44 97 SER A O 1
ATOM 777 N N . LEU A 1 98 ? 10.518 -6.641 -14.863 1.00 95.56 98 LEU A N 1
ATOM 778 C CA . LEU A 1 98 ? 9.450 -7.628 -14.729 1.00 95.56 98 LEU A CA 1
ATOM 779 C C . LEU A 1 98 ? 8.846 -7.591 -13.322 1.00 95.56 98 LEU A C 1
ATOM 781 O O . LEU A 1 98 ? 7.623 -7.548 -13.175 1.00 95.56 98 LEU A O 1
ATOM 785 N N . TRP A 1 99 ? 9.682 -7.542 -12.284 1.00 96.56 99 TRP A N 1
ATOM 786 C CA . TRP A 1 99 ? 9.221 -7.435 -10.902 1.00 96.56 99 TRP A CA 1
ATOM 787 C C . TRP A 1 99 ? 8.437 -6.140 -10.650 1.00 96.56 99 TRP A C 1
ATOM 789 O O . TRP A 1 99 ? 7.350 -6.177 -10.068 1.00 96.56 99 TRP A O 1
ATOM 799 N N . TRP A 1 100 ? 8.912 -4.998 -11.158 1.00 96.81 100 TRP A N 1
ATOM 800 C CA . TRP A 1 100 ? 8.172 -3.734 -11.058 1.00 96.81 100 TRP A CA 1
ATOM 801 C C . TRP A 1 100 ? 6.823 -3.782 -11.781 1.00 96.81 100 TRP A C 1
ATOM 803 O O . TRP A 1 100 ? 5.833 -3.276 -11.246 1.00 96.81 100 TRP A O 1
ATOM 813 N N . SER A 1 101 ? 6.741 -4.450 -12.937 1.00 96.38 101 SER A N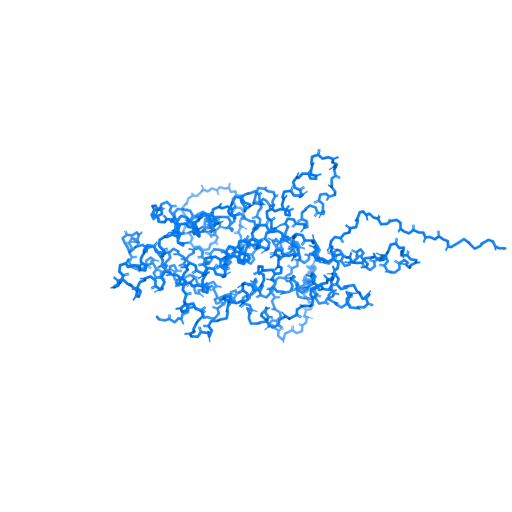 1
ATOM 814 C CA . SER A 1 101 ? 5.468 -4.670 -13.637 1.00 96.38 101 SER A CA 1
ATOM 815 C C . SER A 1 101 ? 4.461 -5.424 -12.759 1.00 96.38 101 SER A C 1
ATOM 817 O O . SER A 1 101 ? 3.294 -5.042 -12.671 1.00 96.38 101 SER A O 1
ATOM 819 N N . GLN A 1 102 ? 4.921 -6.428 -12.006 1.00 96.25 102 GLN A N 1
ATOM 820 C CA . GLN A 1 102 ? 4.085 -7.199 -11.085 1.00 96.25 102 GLN A CA 1
ATOM 821 C C . GLN A 1 102 ? 3.633 -6.363 -9.885 1.00 96.25 102 GLN A C 1
ATOM 823 O O . GLN A 1 102 ? 2.470 -6.453 -9.490 1.00 96.25 102 GLN A O 1
ATOM 828 N N . VAL A 1 103 ? 4.510 -5.525 -9.321 1.00 96.81 103 VAL A N 1
ATOM 829 C CA . VAL A 1 103 ? 4.157 -4.586 -8.240 1.00 96.81 103 VAL A CA 1
ATOM 830 C C . VAL A 1 103 ? 3.055 -3.628 -8.695 1.00 96.81 103 VAL A C 1
ATOM 832 O O . VAL A 1 103 ? 2.053 -3.463 -7.993 1.00 96.81 103 VAL A O 1
ATOM 835 N N . ILE A 1 104 ? 3.202 -3.042 -9.886 1.00 95.94 104 ILE A N 1
ATOM 836 C CA . ILE A 1 104 ? 2.194 -2.163 -10.492 1.00 95.94 104 ILE A CA 1
ATOM 837 C C . ILE A 1 104 ? 0.884 -2.932 -10.697 1.00 95.94 104 ILE A C 1
ATOM 839 O O . ILE A 1 104 ? -0.177 -2.447 -10.307 1.00 95.94 104 ILE A O 1
ATOM 843 N N . ARG A 1 105 ? 0.942 -4.157 -11.229 1.00 95.75 105 ARG A N 1
ATOM 844 C CA . ARG A 1 105 ? -0.237 -5.003 -11.471 1.00 95.75 105 ARG A CA 1
ATOM 845 C C . ARG A 1 105 ? -0.985 -5.363 -10.187 1.00 95.75 105 ARG A C 1
ATOM 847 O O . ARG A 1 105 ? -2.212 -5.296 -10.147 1.00 95.75 105 ARG A O 1
ATOM 854 N N . ILE A 1 106 ? -0.260 -5.689 -9.116 1.00 94.94 106 ILE A N 1
ATOM 855 C CA . ILE A 1 106 ? -0.826 -5.903 -7.776 1.00 94.94 106 ILE A CA 1
ATOM 856 C C . ILE A 1 106 ? -1.547 -4.635 -7.301 1.00 94.94 106 ILE A C 1
ATOM 858 O O . ILE A 1 106 ? -2.689 -4.704 -6.842 1.00 94.94 106 ILE A O 1
ATOM 862 N N . GLY A 1 107 ? -0.903 -3.474 -7.437 1.00 92.06 107 GLY A N 1
ATOM 863 C CA . GLY A 1 107 ? -1.495 -2.197 -7.060 1.00 92.06 107 GLY A CA 1
ATOM 864 C C . GLY A 1 107 ? -2.736 -1.848 -7.883 1.00 92.06 107 GLY A C 1
ATOM 865 O O . GLY A 1 107 ? -3.731 -1.418 -7.305 1.00 92.06 107 GLY A O 1
ATOM 866 N N . PHE A 1 108 ? -2.721 -2.102 -9.192 1.00 90.94 108 PHE A N 1
ATOM 867 C CA . PHE A 1 108 ? -3.872 -1.935 -10.079 1.00 90.94 108 PHE A CA 1
ATOM 868 C C . PHE A 1 108 ? -5.058 -2.801 -9.639 1.00 90.94 108 PHE A C 1
ATOM 870 O O . PHE A 1 108 ? -6.182 -2.308 -9.531 1.00 90.94 108 PHE A O 1
ATOM 877 N N . TYR A 1 109 ? -4.825 -4.076 -9.324 1.00 90.06 109 TYR A N 1
ATOM 878 C CA . TYR A 1 109 ? -5.892 -4.961 -8.861 1.00 90.06 109 TYR A CA 1
ATOM 879 C C . TYR A 1 109 ? -6.464 -4.551 -7.505 1.00 90.06 109 TYR A C 1
ATOM 881 O O . TYR A 1 109 ? -7.668 -4.668 -7.298 1.00 90.06 109 TYR A O 1
ATOM 889 N N . TRP A 1 110 ? -5.653 -4.026 -6.586 1.00 88.56 110 TRP A N 1
ATOM 890 C CA . TRP A 1 110 ? -6.192 -3.453 -5.351 1.00 88.56 110 TRP A CA 1
ATOM 891 C C . TRP A 1 110 ? -6.960 -2.155 -5.583 1.00 88.56 110 TRP A C 1
ATOM 893 O O . TRP A 1 110 ? -8.016 -1.983 -4.983 1.00 88.56 110 TRP A O 1
ATOM 903 N N . LEU A 1 111 ? -6.472 -1.286 -6.469 1.00 84.12 111 LEU A N 1
ATOM 904 C CA . LEU A 1 111 ? -7.129 -0.029 -6.822 1.00 84.12 111 LEU A CA 1
ATOM 905 C C . LEU A 1 111 ? -8.504 -0.261 -7.468 1.00 84.12 111 LEU A C 1
ATOM 907 O O . LEU A 1 111 ? -9.441 0.485 -7.212 1.00 84.12 111 LEU A O 1
ATOM 911 N N . THR A 1 112 ? -8.633 -1.315 -8.274 1.00 80.88 112 THR A N 1
ATOM 912 C CA . THR A 1 112 ? -9.882 -1.705 -8.953 1.00 80.88 112 THR A CA 1
ATOM 913 C C . THR A 1 112 ? -10.766 -2.649 -8.130 1.00 80.88 112 THR A C 1
ATOM 915 O O . THR A 1 112 ? -11.773 -3.141 -8.629 1.00 80.88 112 THR A O 1
ATOM 918 N N . GLY A 1 113 ? -10.404 -2.943 -6.875 1.00 77.81 113 GLY A N 1
ATOM 919 C CA . GLY A 1 113 ? -11.187 -3.817 -5.992 1.00 77.81 113 GLY A CA 1
ATOM 920 C C . GLY A 1 113 ? -11.071 -5.321 -6.287 1.00 77.81 113 GLY A C 1
ATOM 921 O O . GLY A 1 113 ? -11.706 -6.136 -5.614 1.00 77.81 113 GLY A O 1
ATOM 922 N N . ASN A 1 114 ? -10.228 -5.740 -7.236 1.00 82.75 114 ASN A N 1
ATOM 923 C CA . ASN A 1 114 ? -10.011 -7.142 -7.598 1.00 82.75 114 ASN A CA 1
ATOM 924 C C . ASN A 1 114 ? -8.913 -7.814 -6.749 1.00 82.75 114 ASN A C 1
ATOM 926 O O . ASN A 1 114 ? -7.923 -8.352 -7.250 1.00 82.75 114 ASN A O 1
ATOM 930 N N . GLY A 1 115 ? -9.090 -7.804 -5.424 1.00 85.12 115 GLY A N 1
ATOM 931 C CA . GLY A 1 115 ? -8.084 -8.296 -4.473 1.00 85.12 115 GLY A CA 1
ATOM 932 C C . GLY A 1 115 ? -7.680 -9.766 -4.658 1.00 85.12 115 GLY A C 1
ATOM 933 O O . GLY A 1 115 ? -6.550 -10.123 -4.335 1.00 85.12 115 GLY A O 1
ATOM 934 N N . ARG A 1 116 ? -8.556 -10.610 -5.225 1.00 87.12 116 ARG A N 1
ATOM 935 C CA . ARG A 1 116 ? -8.251 -12.021 -5.528 1.00 87.12 116 ARG A CA 1
ATOM 936 C C . ARG A 1 116 ? -7.123 -12.149 -6.552 1.00 87.12 116 ARG A C 1
ATOM 938 O O . ARG A 1 116 ? -6.114 -12.780 -6.249 1.00 87.12 116 ARG A O 1
ATOM 945 N N . LYS A 1 117 ? -7.235 -11.447 -7.685 1.00 90.19 117 LYS A N 1
ATOM 946 C CA . LYS A 1 117 ? -6.179 -11.405 -8.708 1.00 90.19 117 LYS A CA 1
ATOM 947 C C . LYS A 1 117 ? -4.867 -10.844 -8.150 1.00 90.19 117 LYS A C 1
ATOM 949 O O . LYS A 1 117 ? -3.795 -11.344 -8.470 1.00 90.19 117 LYS A O 1
ATOM 954 N N . ALA A 1 118 ? -4.934 -9.852 -7.256 1.00 90.88 118 ALA A N 1
ATOM 955 C CA . ALA A 1 118 ? -3.740 -9.318 -6.594 1.00 90.88 118 ALA A CA 1
ATOM 956 C C . ALA A 1 118 ? -2.997 -10.384 -5.762 1.00 90.88 118 ALA A C 1
ATOM 958 O O . ALA A 1 118 ? -1.765 -10.414 -5.749 1.00 90.88 118 ALA A O 1
ATOM 959 N N . ILE A 1 119 ? -3.729 -11.264 -5.070 1.00 90.81 119 ILE A N 1
ATOM 960 C CA . ILE A 1 119 ? -3.159 -12.337 -4.241 1.00 90.81 119 ILE A CA 1
ATOM 961 C C . ILE A 1 119 ? -2.509 -13.427 -5.105 1.00 90.81 119 ILE A C 1
ATOM 963 O O . ILE A 1 119 ? -1.444 -13.923 -4.739 1.00 90.81 119 ILE A O 1
ATOM 967 N N . GLU A 1 120 ? -3.113 -13.758 -6.248 1.00 92.06 120 GLU A N 1
ATOM 968 C CA . GLU A 1 120 ? -2.644 -14.802 -7.173 1.00 92.06 120 GLU A CA 1
ATOM 969 C C . GLU A 1 120 ? -1.293 -14.488 -7.823 1.00 92.06 120 GLU A C 1
ATOM 971 O O . GLU A 1 120 ? -0.528 -15.409 -8.107 1.00 92.06 120 GLU A O 1
ATOM 976 N N . ILE A 1 121 ? -0.963 -13.205 -8.014 1.00 91.88 121 ILE A N 1
ATOM 977 C CA . ILE A 1 121 ? 0.330 -12.800 -8.576 1.00 91.88 121 ILE A CA 1
ATOM 978 C C . ILE A 1 121 ? 1.457 -13.270 -7.651 1.00 91.88 121 ILE A C 1
ATOM 980 O O . ILE A 1 121 ? 1.641 -12.741 -6.551 1.00 91.88 121 ILE A O 1
ATOM 984 N N . LYS A 1 122 ? 2.250 -14.233 -8.117 1.00 86.50 122 LYS A N 1
ATOM 985 C CA . LYS A 1 122 ? 3.490 -14.672 -7.474 1.00 86.50 122 LYS A CA 1
ATOM 986 C C . LYS A 1 122 ? 4.658 -14.140 -8.292 1.00 86.50 122 LYS A C 1
ATOM 988 O O . LYS A 1 122 ? 4.791 -14.471 -9.464 1.00 86.50 122 LYS A O 1
ATOM 993 N N . GLY A 1 123 ? 5.471 -13.297 -7.670 1.00 77.38 123 GLY A N 1
ATOM 994 C CA . GLY A 1 123 ? 6.657 -12.720 -8.287 1.00 77.38 123 GLY A CA 1
ATOM 995 C C . GLY A 1 123 ? 7.926 -13.302 -7.695 1.00 77.38 123 GLY A C 1
ATOM 996 O O . GLY A 1 123 ? 8.009 -13.487 -6.479 1.00 77.38 123 GLY A O 1
ATOM 997 N N . ARG A 1 124 ? 8.925 -13.566 -8.539 1.00 88.19 124 ARG A N 1
ATOM 998 C CA . ARG A 1 124 ? 10.284 -13.840 -8.070 1.00 88.19 124 ARG A CA 1
ATOM 999 C C . ARG A 1 124 ? 10.944 -12.504 -7.754 1.00 88.19 124 ARG A C 1
ATOM 1001 O O . ARG A 1 124 ? 10.971 -11.619 -8.600 1.00 88.19 124 ARG A O 1
ATOM 1008 N N . PHE A 1 125 ? 11.455 -12.356 -6.537 1.00 92.75 125 PHE A N 1
ATOM 1009 C CA . PHE A 1 125 ? 12.187 -11.154 -6.161 1.00 92.75 125 PHE A CA 1
ATOM 1010 C C . PHE A 1 125 ? 13.587 -11.180 -6.811 1.00 92.75 125 PHE A C 1
ATOM 1012 O O . PHE A 1 125 ? 14.336 -12.134 -6.556 1.00 92.75 125 PHE A O 1
ATOM 1019 N N . PRO A 1 126 ? 13.940 -10.192 -7.652 1.00 93.06 126 PRO A N 1
ATOM 1020 C CA . PRO A 1 126 ? 15.186 -10.200 -8.412 1.00 93.06 126 PRO A CA 1
ATOM 1021 C C . PRO A 1 126 ? 16.394 -9.991 -7.491 1.00 93.06 126 PRO A C 1
ATOM 1023 O O . PRO A 1 126 ? 16.324 -9.303 -6.467 1.00 93.06 126 PRO A O 1
ATOM 1026 N N . SER A 1 127 ? 17.528 -10.607 -7.833 1.00 90.25 127 SER A N 1
ATOM 1027 C CA . SER A 1 127 ? 18.754 -10.537 -7.023 1.00 90.25 127 SER A CA 1
ATOM 1028 C C . SER A 1 127 ? 19.338 -9.122 -6.959 1.00 90.25 127 SER A C 1
ATOM 1030 O O . SER A 1 127 ? 19.828 -8.724 -5.900 1.00 90.25 127 SER A O 1
ATOM 1032 N N . SER A 1 128 ? 19.209 -8.355 -8.045 1.00 89.19 128 SER A N 1
ATOM 1033 C CA . SER A 1 128 ? 19.611 -6.946 -8.172 1.00 89.19 128 SER A CA 1
ATOM 1034 C C . SER A 1 128 ? 18.971 -6.032 -7.116 1.00 89.19 128 SER A C 1
ATOM 1036 O O . SER A 1 128 ? 19.577 -5.045 -6.700 1.00 89.19 128 SER A O 1
ATOM 1038 N N . LEU A 1 129 ? 17.773 -6.375 -6.626 1.00 92.00 129 LEU A N 1
ATOM 1039 C CA . LEU A 1 129 ? 17.006 -5.562 -5.679 1.00 92.00 129 LEU A CA 1
ATOM 1040 C C . LEU A 1 129 ? 17.166 -5.982 -4.211 1.00 92.00 129 LEU A C 1
ATOM 1042 O O . LEU A 1 129 ? 16.567 -5.356 -3.339 1.00 92.00 129 LEU A O 1
ATOM 1046 N N . ARG A 1 130 ? 17.984 -6.996 -3.890 1.00 89.81 130 ARG A N 1
ATOM 1047 C CA . ARG A 1 130 ? 18.136 -7.521 -2.508 1.00 89.81 130 ARG A CA 1
ATOM 1048 C C . ARG A 1 130 ? 18.583 -6.491 -1.480 1.00 89.81 130 ARG A C 1
ATOM 1050 O O . ARG A 1 130 ? 18.217 -6.618 -0.318 1.00 89.81 130 ARG A O 1
ATOM 1057 N N . ASN A 1 131 ? 19.316 -5.472 -1.916 1.00 89.88 131 ASN A N 1
ATOM 1058 C CA . ASN A 1 131 ? 19.788 -4.384 -1.060 1.00 89.88 131 ASN A CA 1
ATOM 1059 C C . ASN A 1 131 ? 19.023 -3.073 -1.300 1.00 89.88 131 ASN A C 1
ATOM 1061 O O . ASN A 1 131 ? 19.391 -2.031 -0.761 1.00 89.88 131 ASN A O 1
ATOM 1065 N N . ASN A 1 132 ? 17.972 -3.098 -2.123 1.00 92.81 132 ASN A N 1
ATOM 1066 C CA . ASN A 1 132 ? 17.185 -1.915 -2.419 1.00 92.81 132 ASN A CA 1
ATOM 1067 C C . ASN A 1 132 ? 16.073 -1.733 -1.376 1.00 92.81 132 ASN A C 1
ATOM 1069 O O . ASN A 1 132 ? 15.120 -2.508 -1.311 1.00 92.81 132 ASN A O 1
ATOM 1073 N N . LEU A 1 133 ? 16.184 -0.666 -0.586 1.00 95.06 133 LEU A 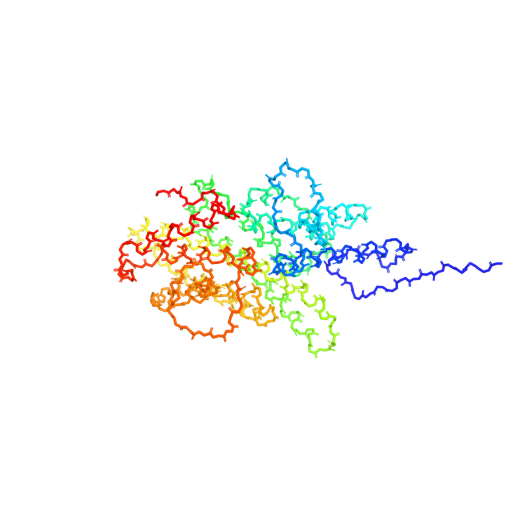N 1
ATOM 1074 C CA . LEU A 1 133 ? 15.285 -0.360 0.531 1.00 95.06 133 LEU A CA 1
ATOM 1075 C C . LEU A 1 133 ? 13.815 -0.215 0.093 1.00 95.06 133 LEU A C 1
ATOM 1077 O O . LEU A 1 133 ? 12.912 -0.752 0.735 1.00 95.06 133 LEU A O 1
ATOM 1081 N N . LEU A 1 134 ? 13.561 0.457 -1.035 1.00 95.44 134 LEU A N 1
ATOM 1082 C CA . LEU A 1 134 ? 12.205 0.639 -1.561 1.00 95.44 134 LEU A CA 1
ATOM 1083 C C . LEU A 1 134 ? 11.593 -0.692 -2.009 1.00 95.44 134 LEU A C 1
ATOM 1085 O O . LEU A 1 134 ? 10.448 -0.999 -1.670 1.00 95.44 134 LEU A O 1
ATOM 1089 N N . ALA A 1 135 ? 12.364 -1.495 -2.744 1.00 95.75 135 ALA A N 1
ATOM 1090 C CA . ALA A 1 135 ? 11.914 -2.790 -3.234 1.00 95.75 135 ALA A CA 1
ATOM 1091 C C . ALA A 1 135 ? 11.610 -3.757 -2.079 1.00 95.75 135 ALA A C 1
ATOM 1093 O O . ALA A 1 135 ? 10.572 -4.422 -2.087 1.00 95.75 135 ALA A O 1
ATOM 1094 N N . LEU A 1 136 ? 12.465 -3.780 -1.049 1.00 95.88 136 LEU A N 1
ATOM 1095 C CA . LEU A 1 136 ? 12.236 -4.551 0.174 1.00 95.88 136 LEU A CA 1
ATOM 1096 C C . LEU A 1 136 ? 10.956 -4.107 0.888 1.00 95.88 136 LEU A C 1
ATOM 1098 O O . LEU A 1 136 ? 10.138 -4.952 1.256 1.00 95.88 136 LEU A O 1
ATOM 1102 N N . SER A 1 137 ? 10.745 -2.797 1.042 1.00 97.25 137 SER A N 1
ATOM 1103 C CA . SER A 1 137 ? 9.526 -2.266 1.658 1.00 97.25 137 SER A CA 1
ATOM 1104 C C . SER A 1 137 ? 8.264 -2.712 0.914 1.00 97.25 137 SER A C 1
ATOM 1106 O O . SER A 1 137 ? 7.346 -3.252 1.531 1.00 97.25 137 SER A O 1
ATOM 1108 N N . LEU A 1 138 ? 8.235 -2.573 -0.416 1.00 96.62 138 LEU A N 1
ATOM 1109 C CA . LEU A 1 138 ? 7.112 -3.000 -1.259 1.00 96.62 138 LEU A CA 1
ATOM 1110 C C . LEU A 1 138 ? 6.877 -4.511 -1.208 1.00 96.62 138 LEU A C 1
ATOM 1112 O O . LEU A 1 138 ? 5.728 -4.959 -1.165 1.00 96.62 138 LEU A O 1
ATOM 1116 N N . MET A 1 139 ? 7.947 -5.306 -1.189 1.00 95.50 139 MET A N 1
ATOM 1117 C CA . MET A 1 139 ? 7.855 -6.755 -1.044 1.00 95.50 139 MET A CA 1
ATOM 1118 C C . MET A 1 139 ? 7.178 -7.119 0.283 1.00 95.50 139 MET A C 1
ATOM 1120 O O . MET A 1 139 ? 6.172 -7.829 0.275 1.00 95.50 139 MET A O 1
ATOM 1124 N N . PHE A 1 140 ? 7.666 -6.599 1.414 1.00 95.06 140 PHE A N 1
ATOM 1125 C CA . PHE A 1 140 ? 7.046 -6.862 2.714 1.00 95.06 140 PHE A CA 1
ATOM 1126 C C . PHE A 1 140 ? 5.605 -6.343 2.764 1.00 95.06 140 PHE A C 1
ATOM 1128 O O . PHE A 1 140 ? 4.692 -7.099 3.095 1.00 95.06 140 PHE A O 1
ATOM 1135 N N . ALA A 1 141 ? 5.376 -5.088 2.372 1.00 96.31 141 ALA A N 1
ATOM 1136 C CA . ALA A 1 141 ? 4.062 -4.457 2.408 1.00 96.31 141 ALA A CA 1
ATOM 1137 C C . ALA A 1 141 ? 3.030 -5.207 1.552 1.00 96.31 141 ALA A C 1
ATOM 1139 O O . ALA A 1 141 ? 1.900 -5.421 1.995 1.00 96.31 141 ALA A O 1
ATOM 1140 N N . SER A 1 142 ? 3.411 -5.661 0.353 1.00 94.75 142 SER A N 1
ATOM 1141 C CA . SER A 1 142 ? 2.513 -6.424 -0.518 1.00 94.75 142 SER A CA 1
ATOM 1142 C C . SER A 1 142 ? 2.178 -7.798 0.060 1.00 94.75 142 SER A C 1
ATOM 1144 O O . SER A 1 142 ? 1.005 -8.169 0.094 1.00 94.75 142 SER A O 1
ATOM 1146 N N . CYS A 1 143 ? 3.167 -8.539 0.566 1.00 92.69 143 CYS A N 1
ATOM 1147 C CA . CYS A 1 143 ? 2.952 -9.836 1.209 1.00 92.69 143 CYS A CA 1
ATOM 1148 C C . CYS A 1 143 ? 2.024 -9.718 2.425 1.00 92.69 143 CYS A C 1
ATOM 1150 O O . CYS A 1 143 ? 1.075 -10.492 2.563 1.00 92.69 143 CYS A O 1
ATOM 1152 N N . LEU A 1 144 ? 2.250 -8.714 3.273 1.00 92.25 144 LEU A N 1
ATOM 1153 C CA . LEU A 1 144 ? 1.452 -8.464 4.474 1.00 92.25 144 LEU A CA 1
ATOM 1154 C C . LEU A 1 144 ? 0.025 -8.030 4.117 1.00 92.25 144 LEU A C 1
ATOM 1156 O O . LEU A 1 144 ? -0.938 -8.559 4.676 1.00 92.25 144 LEU A O 1
ATOM 1160 N N . LYS A 1 145 ? -0.142 -7.159 3.114 1.00 92.62 145 LYS A N 1
ATOM 1161 C CA . LYS A 1 145 ? -1.467 -6.763 2.622 1.00 92.62 145 LYS A CA 1
ATOM 1162 C C . LYS A 1 145 ? -2.226 -7.939 2.012 1.00 92.62 145 LYS A C 1
ATOM 1164 O O . LYS A 1 145 ? -3.413 -8.099 2.300 1.00 92.62 145 LYS A O 1
ATOM 1169 N N . LYS A 1 146 ? -1.568 -8.805 1.230 1.00 91.19 146 LYS A N 1
ATOM 1170 C CA . LYS A 1 146 ? -2.166 -10.060 0.730 1.00 91.19 146 LYS A CA 1
ATOM 1171 C C . LYS A 1 146 ? -2.617 -10.949 1.883 1.00 91.19 146 LYS A C 1
ATOM 1173 O O . LYS A 1 146 ? -3.750 -11.425 1.868 1.00 91.19 146 LYS A O 1
ATOM 1178 N N . TYR A 1 147 ? -1.763 -11.123 2.892 1.00 87.06 147 TYR A N 1
ATOM 1179 C CA . TYR A 1 147 ? -2.079 -11.927 4.068 1.00 87.06 147 TYR A CA 1
ATOM 1180 C C . TYR A 1 147 ? -3.318 -11.405 4.795 1.00 87.06 147 TYR A C 1
ATOM 1182 O O . TYR A 1 147 ? -4.185 -12.192 5.145 1.00 87.06 147 TYR A O 1
ATOM 1190 N N . VAL A 1 148 ? -3.463 -10.092 4.967 1.00 85.62 148 VAL A N 1
ATOM 1191 C CA . VAL A 1 148 ? -4.627 -9.511 5.655 1.00 85.62 148 VAL A CA 1
ATOM 1192 C C . VAL A 1 148 ? -5.885 -9.484 4.776 1.00 85.62 148 VAL A C 1
ATOM 1194 O O . VAL A 1 148 ? -6.995 -9.541 5.294 1.00 85.62 148 VAL A O 1
ATOM 1197 N N . SER A 1 149 ? -5.740 -9.460 3.448 1.00 81.75 149 SER A N 1
ATOM 1198 C CA . SER A 1 149 ? -6.870 -9.351 2.506 1.00 81.75 149 SER A CA 1
ATOM 1199 C C . SER A 1 149 ? -7.671 -10.645 2.305 1.00 81.75 149 SER A C 1
ATOM 1201 O O . SER A 1 149 ? -8.769 -10.610 1.758 1.00 81.75 149 SER A O 1
ATOM 1203 N N . VAL A 1 150 ? -7.147 -11.809 2.691 1.00 77.81 150 VAL A N 1
ATOM 1204 C CA . VAL A 1 150 ? -7.842 -13.091 2.478 1.00 77.81 150 VAL A CA 1
ATOM 1205 C C . VAL A 1 150 ? -8.857 -13.326 3.611 1.00 77.81 150 VAL A C 1
ATOM 1207 O O . VAL A 1 150 ? -8.502 -13.781 4.680 1.00 77.81 150 VAL A O 1
ATOM 1210 N N . GLU A 1 151 ? -10.145 -13.082 3.425 1.00 56.94 151 GLU A N 1
ATOM 1211 C CA . GLU A 1 151 ? -11.123 -13.122 4.537 1.00 56.94 151 GLU A CA 1
ATOM 1212 C C . GLU A 1 151 ? -11.314 -14.500 5.222 1.00 56.94 151 GLU A C 1
ATOM 1214 O O . GLU A 1 151 ? -11.781 -14.577 6.354 1.00 56.94 151 GLU A O 1
ATOM 1219 N N . LYS A 1 152 ? -10.937 -15.613 4.576 1.00 53.41 152 LYS A N 1
ATOM 1220 C CA . LYS A 1 152 ? -11.360 -16.980 4.955 1.00 53.41 152 LYS A CA 1
ATOM 1221 C C . LYS A 1 152 ? -10.430 -17.777 5.886 1.00 53.41 152 LYS A C 1
ATOM 1223 O O . LYS A 1 152 ? -10.411 -19.001 5.796 1.00 53.41 152 LYS A O 1
ATOM 1228 N N . HIS A 1 153 ? -9.658 -17.159 6.781 1.00 49.81 153 HIS A N 1
ATOM 1229 C CA . HIS A 1 153 ? -8.867 -17.952 7.740 1.00 49.81 153 HIS A CA 1
ATOM 1230 C C . HIS A 1 153 ? -9.438 -17.890 9.161 1.00 49.81 153 HIS A C 1
ATOM 1232 O O . HIS A 1 153 ? -9.145 -16.939 9.884 1.00 49.81 153 HIS A O 1
ATOM 1238 N N . PRO A 1 154 ? -10.166 -18.934 9.609 1.00 43.16 154 PRO A N 1
ATOM 1239 C CA . PRO A 1 154 ? -10.835 -18.973 10.916 1.00 43.16 154 PRO A CA 1
ATOM 1240 C C . PRO A 1 154 ? -9.884 -19.011 12.127 1.00 43.16 154 PRO A C 1
ATOM 1242 O O . PRO A 1 154 ? -10.337 -19.139 13.259 1.00 43.16 154 PRO A O 1
ATOM 1245 N N . ARG A 1 155 ? -8.559 -18.937 11.922 1.00 54.31 155 ARG A N 1
ATOM 1246 C CA . ARG A 1 155 ? -7.551 -19.033 12.993 1.00 54.31 155 ARG A CA 1
ATOM 1247 C C . ARG A 1 155 ? -6.464 -17.956 12.967 1.00 54.31 155 ARG A C 1
ATOM 1249 O O . ARG A 1 155 ? -5.419 -18.114 13.594 1.00 54.31 155 ARG A O 1
ATOM 1256 N N . ARG A 1 156 ? -6.651 -16.898 12.176 1.00 59.72 156 ARG A N 1
ATOM 1257 C CA . ARG A 1 156 ? -5.528 -16.083 11.689 1.00 59.72 156 ARG A CA 1
ATOM 1258 C C . ARG A 1 156 ? -4.833 -15.202 12.720 1.00 59.72 156 ARG A C 1
ATOM 1260 O O . ARG A 1 156 ? -3.690 -14.815 12.495 1.00 59.72 156 ARG A O 1
ATOM 1267 N N . TRP A 1 157 ? -5.523 -14.911 13.816 1.00 68.19 157 TRP A N 1
ATOM 1268 C CA . TRP A 1 157 ? -5.061 -14.029 14.886 1.00 68.19 157 TRP A CA 1
ATOM 1269 C C . TRP A 1 157 ? -5.416 -14.607 16.255 1.00 68.19 157 TRP A C 1
ATOM 1271 O O . TRP A 1 157 ? -5.731 -13.880 17.190 1.00 68.19 157 TRP A O 1
ATOM 1281 N N . ASN A 1 158 ? -5.390 -15.936 16.380 1.00 66.44 158 ASN A N 1
ATOM 1282 C CA . ASN A 1 158 ? -5.840 -16.611 17.601 1.00 66.44 158 ASN A CA 1
ATOM 1283 C C . ASN A 1 158 ? -4.846 -16.456 18.760 1.00 66.44 158 ASN A C 1
ATOM 1285 O O . ASN A 1 158 ? -5.153 -16.817 19.894 1.00 66.44 158 ASN A O 1
ATOM 1289 N N . SER A 1 159 ? -3.646 -15.939 18.483 1.00 77.00 159 SER A N 1
ATOM 1290 C CA . SER A 1 159 ? -2.614 -15.696 19.482 1.00 77.00 159 SER A CA 1
ATOM 1291 C C . SER A 1 159 ? -2.026 -14.298 19.351 1.00 77.00 159 SER A C 1
ATOM 1293 O O . SER A 1 159 ? -1.629 -13.872 18.265 1.00 77.00 159 SER A O 1
ATOM 1295 N N . ILE A 1 160 ? -1.846 -13.644 20.499 1.00 79.62 160 ILE A N 1
ATOM 1296 C CA . ILE A 1 160 ? -1.096 -12.391 20.644 1.00 79.62 160 ILE A CA 1
ATOM 1297 C C . ILE A 1 160 ? 0.299 -12.505 20.007 1.00 79.62 160 ILE A C 1
ATOM 1299 O O . ILE A 1 160 ? 0.771 -11.562 19.378 1.00 79.62 160 ILE A O 1
ATOM 1303 N N . LYS A 1 161 ? 0.946 -13.679 20.080 1.00 84.00 161 LYS A N 1
ATOM 1304 C CA . LYS A 1 161 ? 2.264 -13.894 19.463 1.00 84.00 161 LYS A CA 1
ATOM 1305 C C . LYS A 1 161 ? 2.224 -13.682 17.949 1.00 84.00 161 LYS A C 1
ATOM 1307 O O . LYS A 1 161 ? 3.089 -12.993 17.423 1.00 84.00 161 LYS A O 1
ATOM 1312 N N . GLN A 1 162 ? 1.231 -14.232 17.250 1.00 83.44 162 GLN A N 1
ATOM 1313 C CA . GLN A 1 162 ? 1.100 -14.078 15.792 1.00 83.44 162 GLN A CA 1
ATOM 1314 C C . GLN A 1 162 ? 0.880 -12.613 15.404 1.00 83.44 162 GLN A C 1
ATOM 1316 O O . GLN A 1 162 ? 1.468 -12.133 14.438 1.00 83.44 162 GLN A O 1
ATOM 1321 N N . PHE A 1 163 ? 0.087 -11.897 16.203 1.00 83.88 163 PHE A N 1
ATOM 1322 C CA . PHE A 1 163 ? -0.144 -10.466 16.038 1.00 83.88 163 PHE A CA 1
ATOM 1323 C C . PHE A 1 163 ? 1.158 -9.662 16.154 1.00 83.88 163 PHE A C 1
ATOM 1325 O O . PHE A 1 163 ? 1.467 -8.857 15.280 1.00 83.88 163 PHE A O 1
ATOM 1332 N N . VAL A 1 164 ? 1.959 -9.933 17.190 1.00 87.44 164 VAL A N 1
ATOM 1333 C CA . VAL A 1 164 ? 3.255 -9.271 17.412 1.00 87.44 164 VAL A CA 1
ATOM 1334 C C . VAL A 1 164 ? 4.243 -9.558 16.278 1.00 87.44 164 VAL A C 1
ATOM 1336 O O . VAL A 1 164 ? 4.882 -8.630 15.795 1.00 87.44 164 VAL A O 1
ATOM 1339 N N . HIS A 1 165 ? 4.340 -10.801 15.795 1.00 89.31 165 HIS A N 1
ATOM 1340 C CA . HIS A 1 165 ? 5.222 -11.123 14.661 1.00 89.31 165 HIS A CA 1
ATOM 1341 C C . HIS A 1 165 ? 4.802 -10.382 13.387 1.00 89.31 165 HIS A C 1
ATOM 1343 O O . HIS A 1 165 ? 5.642 -9.879 12.644 1.00 89.31 165 HIS A O 1
ATOM 1349 N N . PHE A 1 166 ? 3.497 -10.287 13.130 1.00 90.25 166 PHE A N 1
ATOM 1350 C CA . PHE A 1 166 ? 3.001 -9.554 11.974 1.00 90.25 166 PHE A CA 1
ATOM 1351 C C . PHE A 1 166 ? 3.267 -8.048 12.083 1.00 90.25 166 PHE A C 1
ATOM 1353 O O . PHE A 1 166 ? 3.663 -7.431 11.094 1.00 90.25 166 PHE A O 1
ATOM 1360 N N . LEU A 1 167 ? 3.110 -7.466 13.278 1.00 91.19 167 LEU A N 1
ATOM 1361 C CA . LEU A 1 167 ? 3.516 -6.086 13.547 1.00 91.19 167 LEU A CA 1
ATOM 1362 C C . LEU A 1 167 ? 5.000 -5.881 13.246 1.00 91.19 167 LEU A C 1
ATOM 1364 O O . LEU A 1 167 ? 5.321 -5.009 12.452 1.00 91.19 167 LEU A O 1
ATOM 1368 N N . GLN A 1 168 ? 5.882 -6.740 13.760 1.00 93.38 168 GLN A N 1
ATOM 1369 C CA . GLN A 1 168 ? 7.326 -6.640 13.514 1.00 93.38 168 GLN A CA 1
ATOM 1370 C C . GLN A 1 168 ? 7.678 -6.667 12.018 1.00 93.38 168 GLN A C 1
ATOM 1372 O O . GLN A 1 168 ? 8.557 -5.926 11.575 1.00 93.38 168 GLN A O 1
ATOM 1377 N N . LEU A 1 169 ? 6.982 -7.482 11.217 1.00 94.38 169 LEU A N 1
ATOM 1378 C CA . LEU A 1 169 ? 7.158 -7.499 9.761 1.00 94.38 169 LEU A CA 1
ATOM 1379 C C . LEU A 1 169 ? 6.659 -6.204 9.100 1.00 94.38 169 LEU A C 1
ATOM 1381 O O . LEU A 1 169 ? 7.309 -5.702 8.181 1.00 94.38 169 LEU A O 1
ATOM 1385 N N . LEU A 1 170 ? 5.543 -5.635 9.570 1.00 95.19 170 LEU A N 1
ATOM 1386 C CA . LEU A 1 170 ? 5.090 -4.310 9.132 1.00 95.19 170 LEU A CA 1
ATOM 1387 C C . LEU A 1 170 ? 6.085 -3.218 9.529 1.00 95.19 170 LEU A C 1
ATOM 1389 O O . LEU A 1 170 ? 6.374 -2.338 8.726 1.00 95.19 170 LEU A O 1
ATOM 1393 N N . ASP A 1 171 ? 6.650 -3.286 10.730 1.00 96.44 171 ASP A N 1
ATOM 1394 C CA . ASP A 1 171 ? 7.638 -2.322 11.209 1.00 96.44 171 ASP A CA 1
ATOM 1395 C C . ASP A 1 171 ? 8.941 -2.430 10.425 1.00 96.44 171 ASP A C 1
ATOM 1397 O O . ASP A 1 171 ? 9.565 -1.406 10.140 1.00 96.44 171 ASP A O 1
ATOM 1401 N N . ARG A 1 172 ? 9.309 -3.640 9.979 1.00 96.69 172 ARG A N 1
ATOM 1402 C CA . ARG A 1 172 ? 10.389 -3.813 9.008 1.00 96.69 172 ARG A CA 1
ATOM 1403 C C . ARG A 1 172 ? 10.053 -3.123 7.689 1.00 96.69 172 ARG A C 1
ATOM 1405 O O . ARG A 1 172 ? 10.876 -2.354 7.208 1.00 96.69 172 ARG A O 1
ATOM 1412 N N . ALA A 1 173 ? 8.855 -3.323 7.137 1.00 97.44 173 ALA A N 1
ATOM 1413 C CA . ALA A 1 173 ? 8.433 -2.647 5.906 1.00 97.44 173 ALA A CA 1
ATOM 1414 C C . ALA A 1 173 ? 8.472 -1.110 6.039 1.00 97.44 173 ALA A C 1
ATOM 1416 O O . ALA A 1 173 ? 9.002 -0.429 5.157 1.00 97.44 173 ALA A O 1
ATOM 1417 N N . SER A 1 174 ? 7.973 -0.573 7.160 1.00 97.44 174 SER A N 1
ATOM 1418 C CA . SER A 1 174 ? 8.014 0.855 7.510 1.00 97.44 174 SER A CA 1
ATOM 1419 C C . SER A 1 174 ? 9.437 1.379 7.686 1.00 97.44 174 SER A C 1
ATOM 1421 O O . SER A 1 174 ? 9.737 2.517 7.333 1.00 97.44 174 SER A O 1
ATOM 1423 N N . TYR A 1 175 ? 10.328 0.586 8.277 1.00 96.88 175 TYR A N 1
ATOM 1424 C CA . TYR A 1 175 ? 11.727 0.956 8.459 1.00 96.88 175 TYR A CA 1
ATOM 1425 C C . TYR A 1 175 ? 12.450 1.092 7.119 1.00 96.88 175 TYR A C 1
ATOM 1427 O O . TYR A 1 175 ? 13.080 2.119 6.876 1.00 96.88 175 TYR A O 1
ATOM 1435 N N . GLU A 1 176 ? 12.299 0.108 6.230 1.00 96.94 176 GLU A N 1
ATOM 1436 C CA . GLU A 1 176 ? 12.906 0.157 4.895 1.00 96.94 176 GLU A CA 1
ATOM 1437 C C . GLU A 1 176 ? 12.350 1.320 4.067 1.00 96.94 176 GLU A C 1
ATOM 1439 O O . GLU A 1 176 ? 13.103 2.011 3.381 1.00 96.94 176 GLU A O 1
ATOM 1444 N N . LEU A 1 177 ? 11.045 1.599 4.187 1.00 96.44 177 LEU A N 1
ATOM 1445 C CA . LEU A 1 177 ? 10.421 2.746 3.529 1.00 96.44 177 LEU A CA 1
ATOM 1446 C C . LEU A 1 177 ? 11.025 4.070 4.001 1.00 96.44 177 LEU A C 1
ATOM 1448 O O . LEU A 1 177 ? 11.391 4.906 3.180 1.00 96.44 177 LEU A O 1
ATOM 1452 N N . ARG A 1 178 ? 11.143 4.258 5.321 1.00 95.38 178 ARG A N 1
ATOM 1453 C CA . ARG A 1 178 ? 11.710 5.479 5.910 1.00 95.38 178 ARG A CA 1
ATOM 1454 C C . ARG A 1 178 ? 13.165 5.675 5.510 1.00 95.38 178 ARG A C 1
ATOM 1456 O O . ARG A 1 178 ? 13.527 6.771 5.108 1.00 95.38 178 ARG A O 1
ATOM 1463 N N . LYS A 1 179 ? 13.970 4.612 5.511 1.00 93.75 179 LYS A N 1
ATOM 1464 C CA . LYS A 1 179 ? 15.349 4.693 5.016 1.00 93.75 179 LYS A CA 1
ATOM 1465 C C . LYS A 1 179 ? 15.425 5.008 3.526 1.00 93.75 179 LYS A C 1
ATOM 1467 O O . LYS A 1 179 ? 16.276 5.788 3.113 1.00 93.75 179 LYS A O 1
ATOM 1472 N N . SER A 1 180 ? 14.548 4.418 2.708 1.00 92.62 180 SER A N 1
ATOM 1473 C CA . SER A 1 180 ? 14.453 4.767 1.285 1.00 92.62 180 SER A CA 1
ATOM 1474 C C . SER A 1 180 ? 14.111 6.243 1.100 1.00 92.62 180 SER A C 1
ATOM 1476 O O . SER A 1 180 ? 14.634 6.883 0.191 1.00 92.62 180 SER A O 1
ATOM 1478 N N . PHE A 1 181 ? 13.235 6.763 1.952 1.00 88.00 181 PHE A N 1
ATOM 1479 C CA . PHE A 1 181 ? 12.832 8.154 1.952 1.00 88.00 181 PHE A CA 1
ATOM 1480 C C . PHE A 1 181 ? 13.987 9.086 2.358 1.00 88.00 181 PHE A C 1
ATOM 1482 O O . PHE A 1 181 ? 14.295 10.009 1.613 1.00 88.00 181 PHE A O 1
ATOM 1489 N N . GLU A 1 182 ? 14.690 8.791 3.455 1.00 87.69 182 GLU A N 1
ATOM 1490 C CA . GLU A 1 182 ? 15.873 9.538 3.917 1.00 87.69 182 GLU A CA 1
ATOM 1491 C C . GLU A 1 182 ? 16.998 9.557 2.868 1.00 87.69 182 GLU A C 1
ATOM 1493 O O . GLU A 1 182 ? 17.625 10.588 2.625 1.00 87.69 182 GLU A O 1
ATOM 1498 N N . ALA A 1 183 ? 17.235 8.426 2.195 1.00 82.56 183 ALA A N 1
ATOM 1499 C CA . ALA A 1 183 ? 18.211 8.343 1.111 1.00 82.56 183 ALA A CA 1
ATOM 1500 C C . ALA A 1 183 ? 17.828 9.236 -0.084 1.00 82.56 183 ALA A C 1
ATOM 1502 O O . ALA A 1 183 ? 18.702 9.848 -0.697 1.00 82.56 183 ALA A O 1
ATOM 1503 N N . ASN A 1 184 ? 16.531 9.339 -0.393 1.00 76.81 184 ASN A N 1
ATOM 1504 C CA . ASN A 1 184 ? 16.026 10.201 -1.459 1.00 76.81 184 ASN A CA 1
ATOM 1505 C C . ASN A 1 184 ? 16.108 11.686 -1.065 1.00 76.81 184 ASN A C 1
ATOM 1507 O O . ASN A 1 184 ? 16.613 12.492 -1.839 1.00 76.81 184 ASN A O 1
ATOM 1511 N N . SER A 1 185 ? 15.703 12.048 0.159 1.00 69.12 185 SER A N 1
ATOM 1512 C CA . SER A 1 185 ? 15.739 13.438 0.638 1.00 69.12 185 SER A CA 1
ATOM 1513 C C . SER A 1 185 ? 17.159 13.994 0.733 1.00 69.12 185 SER A C 1
ATOM 1515 O O . SER A 1 185 ? 17.393 15.150 0.397 1.00 69.12 185 SER A O 1
ATOM 1517 N N . ASN A 1 186 ? 18.126 13.168 1.140 1.00 60.75 186 ASN A N 1
ATOM 1518 C CA . ASN A 1 186 ? 19.527 13.583 1.225 1.00 60.75 186 ASN A CA 1
ATOM 1519 C C . ASN A 1 186 ? 20.163 13.786 -0.160 1.00 60.75 186 ASN A C 1
ATOM 1521 O O . ASN A 1 186 ? 21.099 14.572 -0.287 1.00 60.75 186 ASN A O 1
ATOM 1525 N N . SER A 1 187 ? 19.638 13.131 -1.203 1.00 59.19 187 SER A N 1
ATOM 1526 C CA . SER A 1 187 ? 20.090 13.322 -2.586 1.00 59.19 187 SER A CA 1
ATOM 1527 C C . SER A 1 187 ? 19.625 14.647 -3.202 1.00 59.19 187 SER A C 1
ATOM 1529 O O . SER A 1 187 ? 20.253 15.103 -4.154 1.00 59.19 187 SER A O 1
ATOM 1531 N N . ILE A 1 188 ? 18.552 15.260 -2.689 1.00 53.50 188 ILE A N 1
ATOM 1532 C CA . ILE A 1 188 ? 17.986 16.522 -3.209 1.00 53.50 188 ILE A CA 1
ATOM 1533 C C . ILE A 1 188 ? 18.893 17.724 -2.879 1.00 53.50 188 ILE A C 1
ATOM 1535 O O . ILE A 1 188 ? 18.878 18.727 -3.584 1.00 53.50 188 ILE A O 1
ATOM 1539 N N . ASN A 1 189 ? 19.742 17.613 -1.852 1.00 51.12 189 ASN A N 1
ATOM 1540 C CA . ASN A 1 189 ? 20.586 18.715 -1.377 1.00 51.12 189 ASN A CA 1
ATOM 1541 C C . ASN A 1 189 ? 21.947 18.841 -2.097 1.00 51.12 189 ASN A C 1
ATOM 1543 O O . ASN A 1 189 ? 22.723 19.723 -1.737 1.00 51.12 189 ASN A O 1
ATOM 1547 N N . GLY A 1 190 ? 22.274 17.966 -3.060 1.00 43.34 190 GLY A N 1
ATOM 1548 C CA . GLY A 1 190 ? 23.630 17.874 -3.632 1.00 43.34 190 GLY A CA 1
ATOM 1549 C C . GLY A 1 190 ? 23.750 17.910 -5.158 1.00 43.34 190 GLY A C 1
ATOM 1550 O O . GLY A 1 190 ? 24.863 18.027 -5.654 1.00 43.34 190 GLY A O 1
ATOM 1551 N N . ASP A 1 191 ? 22.653 17.805 -5.904 1.00 46.34 191 ASP A N 1
ATOM 1552 C CA . ASP A 1 191 ? 22.642 17.838 -7.374 1.00 46.34 191 ASP A CA 1
ATOM 1553 C C . ASP A 1 191 ? 21.187 18.062 -7.826 1.00 46.34 191 ASP A C 1
ATOM 1555 O O . ASP A 1 191 ? 20.289 17.520 -7.169 1.00 46.34 191 ASP A O 1
ATOM 1559 N N . PRO A 1 192 ? 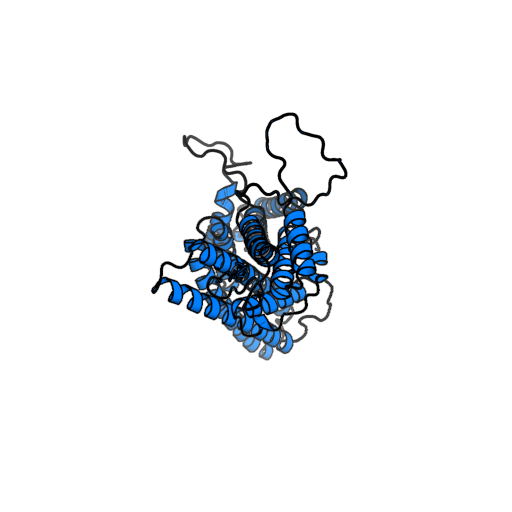20.901 18.788 -8.926 1.00 44.53 192 PRO A N 1
ATOM 1560 C CA . PRO A 1 192 ? 19.580 18.782 -9.546 1.00 44.53 192 PRO A CA 1
ATOM 1561 C C . PRO A 1 192 ? 19.311 17.373 -10.089 1.00 44.53 192 PRO A C 1
ATOM 1563 O O . PRO A 1 192 ? 19.595 17.040 -11.239 1.00 44.53 192 PRO A O 1
ATOM 1566 N N . CYS A 1 193 ? 18.834 16.497 -9.207 1.00 53.88 193 CYS A N 1
ATOM 1567 C CA . CYS A 1 193 ? 18.351 15.178 -9.560 1.00 53.88 193 CYS A CA 1
ATOM 1568 C C . CYS A 1 193 ? 17.252 15.364 -10.612 1.00 53.88 193 CYS A C 1
ATOM 1570 O O . CYS A 1 193 ? 16.420 16.251 -10.466 1.00 53.88 193 CYS A O 1
ATOM 1572 N N . ASP A 1 194 ? 17.251 14.542 -11.661 1.00 62.66 194 ASP A N 1
ATOM 1573 C CA . ASP A 1 194 ? 16.183 14.500 -12.663 1.00 62.66 194 ASP A CA 1
ATOM 1574 C C . ASP A 1 194 ? 14.827 14.426 -11.932 1.00 62.66 194 ASP A C 1
ATOM 1576 O O . ASP A 1 194 ? 14.482 13.373 -11.386 1.00 62.66 194 ASP A O 1
ATOM 1580 N N . ASP A 1 195 ? 14.084 15.544 -11.868 1.00 64.94 195 ASP A N 1
ATOM 1581 C CA . ASP A 1 195 ? 12.811 15.694 -11.129 1.00 64.94 195 ASP A CA 1
ATOM 1582 C C . ASP A 1 195 ? 11.850 14.534 -11.426 1.00 64.94 195 ASP A C 1
ATOM 1584 O O . ASP A 1 195 ? 11.046 14.085 -10.606 1.00 64.94 195 ASP A O 1
ATOM 1588 N N . CYS A 1 196 ? 11.981 13.991 -12.631 1.00 69.31 196 CYS A N 1
ATOM 1589 C CA . CYS A 1 196 ? 11.218 12.884 -13.155 1.00 69.31 196 CYS A CA 1
ATOM 1590 C C . CYS A 1 196 ? 11.511 11.542 -12.447 1.00 69.31 196 CYS A C 1
ATOM 1592 O O . CYS A 1 196 ? 10.598 10.722 -12.302 1.00 69.31 196 CYS A O 1
ATOM 1594 N N . HIS A 1 197 ? 12.746 11.310 -11.993 1.00 79.44 197 HIS A N 1
ATOM 1595 C CA . HIS A 1 197 ? 13.142 10.137 -11.211 1.00 79.44 197 HIS A CA 1
ATOM 1596 C C . HIS A 1 197 ? 12.672 10.248 -9.758 1.00 79.44 197 HIS A C 1
ATOM 1598 O O . HIS A 1 197 ? 12.186 9.262 -9.202 1.00 79.44 197 HIS A O 1
ATOM 1604 N N . VAL A 1 198 ? 12.750 11.443 -9.164 1.00 83.06 198 VAL A N 1
ATOM 1605 C CA . VAL A 1 198 ? 12.271 11.696 -7.794 1.00 83.06 198 VAL A CA 1
ATOM 1606 C C . VAL A 1 198 ? 10.771 11.422 -7.700 1.00 83.06 198 VAL A C 1
ATOM 1608 O O . VAL A 1 198 ? 10.351 10.607 -6.881 1.00 83.06 198 VAL A O 1
ATOM 1611 N N . GLN A 1 199 ? 9.976 11.984 -8.618 1.00 84.50 199 GLN A N 1
ATOM 1612 C CA . GLN A 1 199 ? 8.530 11.731 -8.686 1.00 84.50 199 GLN A CA 1
ATOM 1613 C C . GLN A 1 199 ? 8.197 10.243 -8.855 1.00 84.50 199 GLN A C 1
ATOM 1615 O O . GLN A 1 199 ? 7.210 9.750 -8.307 1.00 84.50 199 GLN A O 1
ATOM 1620 N N . LEU A 1 200 ? 9.010 9.513 -9.625 1.00 87.62 200 LEU A N 1
ATOM 1621 C CA . LEU A 1 200 ? 8.825 8.081 -9.829 1.00 87.62 200 LEU A CA 1
ATOM 1622 C C . LEU A 1 200 ? 9.042 7.292 -8.530 1.00 87.62 200 LEU A C 1
ATOM 1624 O O . LEU A 1 200 ? 8.219 6.447 -8.173 1.00 87.62 200 LEU A O 1
ATOM 1628 N N . VAL A 1 201 ? 10.132 7.581 -7.818 1.00 90.75 201 VAL A N 1
ATOM 1629 C CA . VAL A 1 201 ? 10.459 6.963 -6.526 1.00 90.75 201 VAL A CA 1
ATOM 1630 C C . VAL A 1 201 ? 9.383 7.280 -5.486 1.00 90.75 201 VAL A C 1
ATOM 1632 O O . VAL A 1 201 ? 8.884 6.364 -4.830 1.00 90.75 201 VAL A O 1
ATOM 1635 N N . GLU A 1 202 ? 8.964 8.540 -5.377 1.00 90.50 202 GLU A N 1
ATOM 1636 C CA . GLU A 1 202 ? 7.917 8.970 -4.445 1.00 90.50 202 GLU A CA 1
ATOM 1637 C C . GLU A 1 202 ? 6.570 8.292 -4.713 1.00 90.50 202 GLU A C 1
ATOM 1639 O O . GLU A 1 202 ? 5.878 7.900 -3.772 1.00 90.50 202 GLU A O 1
ATOM 1644 N N . ALA A 1 203 ? 6.207 8.073 -5.980 1.00 90.62 203 ALA A N 1
ATOM 1645 C CA . ALA A 1 203 ? 4.970 7.377 -6.326 1.00 90.62 203 ALA A CA 1
ATOM 1646 C C . ALA A 1 203 ? 4.964 5.925 -5.809 1.00 90.62 203 ALA A C 1
ATOM 1648 O O . ALA A 1 203 ? 3.955 5.445 -5.284 1.00 90.62 203 ALA A O 1
ATOM 1649 N N . PHE A 1 204 ? 6.100 5.229 -5.891 1.00 94.38 204 PHE A N 1
ATOM 1650 C CA . PHE A 1 204 ? 6.249 3.890 -5.317 1.00 94.38 204 PHE A CA 1
ATOM 1651 C C . PHE A 1 204 ? 6.341 3.901 -3.787 1.00 94.38 204 PHE A C 1
ATOM 1653 O O . PHE A 1 204 ? 5.795 3.003 -3.144 1.00 94.38 204 PHE A O 1
ATOM 1660 N N . GLN A 1 205 ? 6.967 4.918 -3.190 1.00 94.25 205 GLN A N 1
ATOM 1661 C CA . GLN A 1 205 ? 6.967 5.106 -1.735 1.00 94.25 205 GLN A CA 1
ATOM 1662 C C . GLN A 1 205 ? 5.545 5.323 -1.206 1.00 94.25 205 GLN A C 1
ATOM 1664 O O . GLN A 1 205 ? 5.159 4.712 -0.211 1.00 94.25 205 GLN A O 1
ATOM 1669 N N . LEU A 1 206 ? 4.732 6.118 -1.906 1.00 92.94 206 LEU A N 1
ATOM 1670 C CA . LEU A 1 206 ? 3.324 6.329 -1.580 1.00 92.94 206 LEU A CA 1
ATOM 1671 C C . LEU A 1 206 ? 2.510 5.034 -1.705 1.00 92.94 206 LEU A C 1
ATOM 1673 O O . LEU A 1 206 ? 1.669 4.755 -0.849 1.00 92.94 206 LEU A O 1
ATOM 1677 N N . LEU A 1 207 ? 2.773 4.224 -2.738 1.00 94.00 207 LEU A N 1
ATOM 1678 C CA . LEU A 1 207 ? 2.144 2.911 -2.902 1.00 94.00 207 LEU A CA 1
ATOM 1679 C C . LEU A 1 207 ? 2.477 1.976 -1.727 1.00 94.00 207 LEU A C 1
ATOM 1681 O O . LEU A 1 207 ? 1.573 1.373 -1.148 1.00 94.00 207 LEU A O 1
ATOM 1685 N N . ALA A 1 208 ? 3.756 1.886 -1.348 1.00 96.38 208 ALA A N 1
ATOM 1686 C CA . ALA A 1 208 ? 4.204 1.089 -0.208 1.00 96.38 208 ALA A CA 1
ATOM 1687 C C . ALA A 1 208 ? 3.552 1.563 1.097 1.00 96.38 208 ALA A C 1
ATOM 1689 O O . ALA A 1 208 ? 3.023 0.756 1.864 1.00 96.38 208 ALA A O 1
ATOM 1690 N N . LEU A 1 209 ? 3.533 2.880 1.317 1.00 95.94 209 LEU A N 1
ATOM 1691 C CA . LEU A 1 209 ? 2.962 3.496 2.507 1.00 95.94 209 LEU A CA 1
ATOM 1692 C C . LEU A 1 209 ? 1.463 3.224 2.639 1.00 95.94 209 LEU A C 1
ATOM 1694 O O . LEU A 1 209 ? 0.993 2.878 3.721 1.00 95.94 209 LEU A O 1
ATOM 1698 N N . ASP A 1 210 ? 0.714 3.320 1.539 1.00 93.69 210 ASP A N 1
ATOM 1699 C CA . ASP A 1 210 ? -0.707 2.964 1.505 1.00 93.69 210 ASP A CA 1
ATOM 1700 C C . ASP A 1 210 ? -0.927 1.499 1.903 1.00 93.69 210 ASP A C 1
ATOM 1702 O O . ASP A 1 210 ? -1.835 1.180 2.677 1.00 93.69 210 ASP A O 1
ATOM 1706 N N . TRP A 1 211 ? -0.077 0.586 1.428 1.00 95.94 211 TRP A N 1
ATOM 1707 C CA . TRP A 1 211 ? -0.183 -0.836 1.755 1.00 95.94 211 TRP A CA 1
ATOM 1708 C C . TRP A 1 211 ? 0.147 -1.132 3.217 1.00 95.94 211 TRP A C 1
ATOM 1710 O O . TRP A 1 211 ? -0.560 -1.918 3.853 1.00 95.94 211 TRP A O 1
ATOM 1720 N N . ILE A 1 212 ? 1.159 -0.466 3.771 1.00 97.31 212 ILE A N 1
ATOM 1721 C CA . ILE A 1 212 ? 1.521 -0.560 5.189 1.00 97.31 212 ILE A CA 1
ATOM 1722 C C . ILE A 1 212 ? 0.385 -0.015 6.058 1.00 97.31 212 ILE A C 1
ATOM 1724 O O . ILE A 1 212 ? -0.141 -0.735 6.909 1.00 97.31 212 ILE A O 1
ATOM 1728 N N . LEU A 1 213 ? -0.052 1.224 5.811 1.00 96.38 213 LEU A N 1
ATOM 1729 C CA . LEU A 1 213 ? -1.098 1.871 6.599 1.00 96.38 213 LEU A CA 1
ATOM 1730 C C . LEU A 1 213 ? -2.419 1.103 6.500 1.00 96.38 213 LEU A C 1
ATOM 1732 O O . LEU A 1 213 ? -3.042 0.837 7.524 1.00 96.38 213 LEU A O 1
ATOM 1736 N N . SER A 1 214 ? -2.843 0.679 5.302 1.00 94.00 214 SER A N 1
ATOM 1737 C CA . SER A 1 214 ? -4.061 -0.138 5.152 1.00 94.00 214 SER A CA 1
ATOM 1738 C C . SER A 1 214 ? -3.972 -1.471 5.903 1.00 94.00 214 SER A C 1
ATOM 1740 O O . SER A 1 214 ? -4.953 -1.870 6.533 1.00 94.00 214 SER A O 1
ATOM 1742 N N . SER A 1 215 ? -2.806 -2.122 5.916 1.00 94.31 215 SER A N 1
ATOM 1743 C CA . SER A 1 215 ? -2.585 -3.347 6.694 1.00 94.31 215 SER A CA 1
ATOM 1744 C C . SER A 1 215 ? -2.652 -3.088 8.200 1.00 94.31 215 SER A C 1
ATOM 1746 O O . SER A 1 215 ? -3.299 -3.856 8.910 1.00 94.31 215 SER A O 1
ATOM 1748 N N . ARG A 1 216 ? -2.070 -1.983 8.693 1.00 93.94 216 ARG A N 1
ATOM 1749 C CA . ARG A 1 216 ? -2.176 -1.570 10.106 1.00 93.94 216 ARG A CA 1
ATOM 1750 C C . ARG A 1 216 ? -3.617 -1.276 10.514 1.00 93.94 216 ARG A C 1
ATOM 1752 O O . ARG A 1 216 ? -4.039 -1.721 11.576 1.00 93.94 216 ARG A O 1
ATOM 1759 N N . VAL A 1 217 ? -4.386 -0.584 9.666 1.00 93.50 217 VAL A N 1
ATOM 1760 C CA . VAL A 1 217 ? -5.815 -0.328 9.916 1.00 93.50 217 VAL A CA 1
ATOM 1761 C C . VAL A 1 217 ? -6.574 -1.641 10.058 1.00 93.50 217 VAL A C 1
ATOM 1763 O O . VAL A 1 217 ? -7.268 -1.843 11.047 1.00 93.50 217 VAL A O 1
ATOM 1766 N N . ARG A 1 218 ? -6.419 -2.558 9.101 1.00 90.31 218 ARG A N 1
ATOM 1767 C CA . ARG A 1 218 ? -7.092 -3.862 9.137 1.00 90.31 218 ARG A CA 1
ATOM 1768 C C . ARG A 1 218 ? -6.698 -4.688 10.360 1.00 90.31 218 ARG A C 1
ATOM 1770 O O . ARG A 1 218 ? -7.546 -5.324 10.979 1.00 90.31 218 ARG A O 1
ATOM 1777 N N . LEU A 1 219 ? -5.421 -4.655 10.726 1.00 88.12 219 LEU A N 1
ATOM 1778 C CA . LEU A 1 219 ? -4.917 -5.333 11.910 1.00 88.12 219 LEU A CA 1
ATOM 1779 C C . LEU A 1 219 ? -5.530 -4.754 13.195 1.00 88.12 219 LEU A C 1
ATOM 1781 O O . LEU A 1 219 ? -5.968 -5.512 14.057 1.00 88.12 219 LEU A O 1
ATOM 1785 N N . TRP A 1 220 ? -5.632 -3.426 13.296 1.00 89.69 220 TRP A N 1
ATOM 1786 C CA . TRP A 1 220 ? -6.334 -2.763 14.393 1.00 89.69 220 TRP A CA 1
ATOM 1787 C C . TRP A 1 220 ? -7.817 -3.158 14.450 1.00 89.69 220 TRP A C 1
ATOM 1789 O O . TRP A 1 220 ? -8.311 -3.472 15.527 1.00 89.69 220 TRP A O 1
ATOM 1799 N N . GLN A 1 221 ? -8.518 -3.230 13.314 1.00 87.62 221 GLN A N 1
ATOM 1800 C CA . GLN A 1 221 ? -9.919 -3.672 13.285 1.00 87.62 221 GLN A CA 1
ATOM 1801 C C . GLN A 1 221 ? -10.079 -5.090 13.852 1.00 87.62 221 GLN A C 1
ATOM 1803 O O . GLN A 1 221 ? -10.953 -5.319 14.683 1.00 87.62 221 GLN A O 1
ATOM 1808 N N . HIS A 1 222 ? -9.200 -6.023 13.468 1.00 83.62 222 HIS A N 1
ATOM 1809 C CA . HIS A 1 222 ? -9.185 -7.372 14.042 1.00 83.62 222 HIS A CA 1
ATOM 1810 C C . HIS A 1 222 ? -8.877 -7.371 15.541 1.00 83.62 222 HIS A C 1
ATOM 1812 O O . HIS A 1 222 ? -9.496 -8.117 16.299 1.00 83.62 222 HIS A O 1
ATOM 1818 N N . PHE A 1 223 ? -7.939 -6.528 15.971 1.00 81.94 223 PHE A N 1
ATOM 1819 C CA . PHE A 1 223 ? -7.586 -6.382 17.377 1.00 81.94 223 PHE A CA 1
ATOM 1820 C C . PHE A 1 223 ? -8.771 -5.902 18.226 1.00 81.94 223 PHE A C 1
ATOM 1822 O O . PHE A 1 223 ? -9.010 -6.466 19.288 1.00 81.94 223 PHE A O 1
ATOM 1829 N N . GLN A 1 224 ? -9.549 -4.931 17.735 1.00 81.12 224 GLN A N 1
ATOM 1830 C CA . GLN A 1 224 ? -10.751 -4.437 18.420 1.00 81.12 224 GLN A CA 1
ATOM 1831 C C . GLN A 1 224 ? -11.815 -5.533 18.581 1.00 81.12 224 GLN A C 1
ATOM 1833 O O . GLN A 1 224 ? -12.457 -5.638 19.622 1.00 81.12 224 GLN A O 1
ATOM 1838 N N . THR A 1 225 ? -11.998 -6.388 17.571 1.00 78.62 225 THR A N 1
ATOM 1839 C CA . THR A 1 225 ? -12.920 -7.530 17.682 1.00 78.62 225 THR A CA 1
ATOM 1840 C C . THR A 1 225 ? -12.458 -8.523 18.750 1.00 78.62 225 THR A C 1
ATOM 1842 O O . THR A 1 225 ? -13.280 -9.024 19.513 1.00 78.62 225 THR A O 1
ATOM 1845 N N . LEU A 1 226 ? -11.149 -8.786 18.837 1.00 74.00 226 LEU A N 1
ATOM 1846 C CA . LEU A 1 226 ? -10.578 -9.675 19.853 1.00 74.00 226 LEU A CA 1
ATOM 1847 C C . LEU A 1 226 ? -10.685 -9.092 21.267 1.00 74.00 226 LEU A C 1
ATOM 1849 O O . LEU A 1 226 ? -10.996 -9.837 22.195 1.00 74.00 226 LEU A O 1
ATOM 1853 N N . SER A 1 227 ? -10.447 -7.787 21.444 1.00 71.62 227 SER A N 1
ATOM 1854 C CA . SER A 1 227 ? -10.533 -7.146 22.761 1.00 71.62 227 SER A CA 1
ATOM 1855 C C . SER A 1 227 ? -11.947 -7.203 23.329 1.00 71.62 227 SER A C 1
ATOM 1857 O O . SER A 1 227 ? -12.107 -7.563 24.491 1.00 71.62 227 SER A O 1
ATOM 1859 N N . ASN A 1 228 ? -12.963 -6.953 22.497 1.00 71.12 228 ASN A N 1
ATOM 1860 C CA . ASN A 1 228 ? -14.369 -6.978 22.916 1.00 71.12 228 ASN A CA 1
ATOM 1861 C C . ASN A 1 228 ? -14.846 -8.385 23.326 1.00 71.12 228 ASN A C 1
ATOM 1863 O O . ASN A 1 228 ? -15.815 -8.520 24.060 1.00 71.12 228 ASN A O 1
ATOM 1867 N N . GLN A 1 229 ? -14.177 -9.447 22.863 1.00 67.00 229 GLN A N 1
ATOM 1868 C CA . GLN A 1 229 ? -14.496 -10.834 23.230 1.00 67.00 229 GLN A CA 1
ATOM 1869 C C . GLN A 1 229 ? -13.778 -11.311 24.505 1.00 67.00 229 GLN A C 1
ATOM 1871 O O . GLN A 1 229 ? -14.148 -12.344 25.058 1.00 67.00 229 GLN A O 1
ATOM 1876 N N . GLN A 1 230 ? -12.728 -10.615 24.958 1.00 61.91 230 GLN A N 1
ATOM 1877 C CA . GLN A 1 230 ? -11.801 -11.096 25.995 1.00 61.91 230 GLN A CA 1
ATOM 1878 C C . GLN A 1 230 ? -11.866 -10.322 27.323 1.00 61.91 230 GLN A C 1
ATOM 1880 O O . GLN A 1 230 ? -10.988 -10.512 28.166 1.00 61.91 230 GLN A O 1
ATOM 1885 N N . GLU A 1 231 ? -12.905 -9.513 27.553 1.00 55.56 231 GLU A N 1
ATOM 1886 C CA . GLU A 1 231 ? -13.091 -8.659 28.747 1.00 55.56 231 GLU A CA 1
ATOM 1887 C C . GLU A 1 231 ? -13.148 -9.404 30.106 1.00 55.56 231 GLU A C 1
ATOM 1889 O O . GLU A 1 231 ? -13.325 -8.773 31.141 1.00 55.56 231 GLU A O 1
ATOM 1894 N N . GLN A 1 232 ? -12.943 -10.728 30.157 1.00 52.91 232 GLN A N 1
ATOM 1895 C CA . GLN A 1 232 ? -13.051 -11.535 31.383 1.00 52.91 232 GLN A CA 1
ATOM 1896 C C . GLN A 1 232 ? -11.720 -11.979 32.037 1.00 52.91 232 GLN A C 1
ATOM 1898 O O . GLN A 1 232 ? -11.756 -12.685 33.041 1.00 52.91 232 GLN A O 1
ATOM 1903 N N . HIS A 1 233 ? -10.532 -11.581 31.546 1.00 56.31 233 HIS A N 1
ATOM 1904 C CA . HIS A 1 233 ? -9.248 -11.980 32.168 1.00 56.31 233 HIS A CA 1
ATOM 1905 C C . HIS A 1 233 ? -8.210 -10.842 32.319 1.00 56.31 233 HIS A C 1
ATOM 1907 O O . HIS A 1 233 ? -7.505 -10.489 31.370 1.00 56.31 233 HIS A O 1
ATOM 1913 N N . ASN A 1 234 ? -8.014 -10.373 33.560 1.00 59.62 234 ASN A N 1
ATOM 1914 C CA . ASN A 1 234 ? -7.168 -9.224 33.940 1.00 59.62 234 ASN A CA 1
ATOM 1915 C C . ASN A 1 234 ? -5.709 -9.254 33.422 1.00 59.62 234 ASN A C 1
ATOM 1917 O O . ASN A 1 234 ? -5.182 -8.218 33.019 1.00 59.62 234 ASN A O 1
ATOM 1921 N N . ASN A 1 235 ? -5.042 -10.416 33.353 1.00 62.31 235 ASN A N 1
ATOM 1922 C CA . ASN A 1 235 ? -3.628 -10.482 32.932 1.00 62.31 235 ASN A CA 1
ATOM 1923 C C . ASN A 1 235 ? -3.406 -10.266 31.422 1.00 62.31 235 ASN A C 1
ATOM 1925 O O . ASN A 1 235 ? -2.321 -9.853 31.012 1.00 62.31 235 ASN A O 1
ATOM 1929 N N . LYS A 1 236 ? -4.412 -10.515 30.571 1.00 66.56 236 LYS A N 1
ATOM 1930 C CA . LYS A 1 236 ? -4.291 -10.288 29.117 1.00 66.56 236 LYS A CA 1
ATOM 1931 C C . LYS A 1 236 ? -4.494 -8.819 28.746 1.00 66.56 236 LYS A C 1
ATOM 1933 O O . LYS A 1 236 ? -3.933 -8.356 27.757 1.00 66.56 236 LYS A O 1
ATOM 1938 N N . GLN A 1 237 ? -5.225 -8.064 29.562 1.00 72.31 237 GLN A N 1
ATOM 1939 C CA . GLN A 1 237 ? -5.588 -6.676 29.279 1.00 72.31 237 GLN A CA 1
ATOM 1940 C C . GLN A 1 237 ? -4.382 -5.722 29.272 1.00 72.31 237 GLN A C 1
ATOM 1942 O O . GLN A 1 237 ? -4.306 -4.837 28.419 1.00 72.31 237 GLN A O 1
ATOM 1947 N N . SER A 1 238 ? -3.394 -5.949 30.146 1.00 75.44 238 SER A N 1
ATOM 1948 C CA . SER A 1 238 ? -2.138 -5.180 30.166 1.00 75.44 238 SER A CA 1
ATOM 1949 C C . SER A 1 238 ? -1.295 -5.396 28.898 1.00 75.44 238 SER A C 1
ATOM 1951 O O . SER A 1 238 ? -0.815 -4.440 28.297 1.00 75.44 238 SER A O 1
ATOM 1953 N N . GLN A 1 239 ? -1.181 -6.636 28.411 1.00 78.88 239 GLN A N 1
ATOM 1954 C CA . GLN A 1 239 ? -0.446 -6.922 27.170 1.00 78.88 239 GLN A CA 1
ATOM 1955 C C . GLN A 1 239 ? -1.133 -6.304 25.945 1.00 78.88 239 GLN A C 1
ATOM 1957 O O . GLN A 1 239 ? -0.472 -5.770 25.052 1.00 78.88 239 GLN A O 1
ATOM 1962 N N . LEU A 1 240 ? -2.467 -6.344 25.913 1.00 80.94 240 LEU A N 1
ATOM 1963 C CA . LEU A 1 240 ? -3.267 -5.745 24.849 1.00 80.94 240 LEU A CA 1
ATOM 1964 C C . LEU A 1 240 ? -3.105 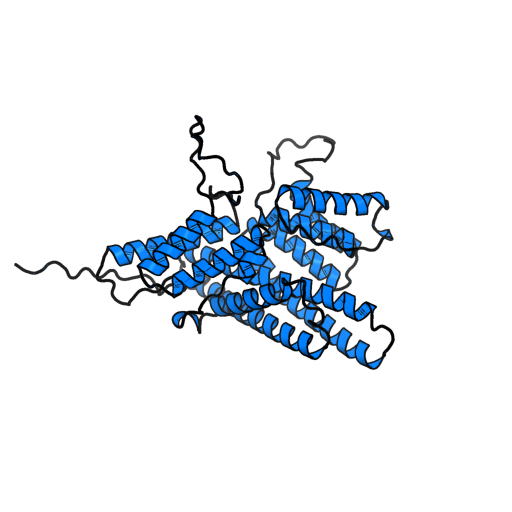-4.214 24.814 1.00 80.94 240 LEU A C 1
ATOM 1966 O O . LEU A 1 240 ? -2.935 -3.641 23.736 1.00 80.94 240 LEU A O 1
ATOM 1970 N N . SER A 1 241 ? -3.082 -3.542 25.967 1.00 83.56 241 SER A N 1
ATOM 1971 C CA . SER A 1 241 ? -2.882 -2.088 26.011 1.00 83.56 241 SER A CA 1
ATOM 1972 C C . SER A 1 241 ? -1.481 -1.675 25.540 1.00 83.56 241 SER A C 1
ATOM 1974 O O . SER A 1 241 ? -1.358 -0.723 24.766 1.00 83.56 241 SER A O 1
ATOM 1976 N N . THR A 1 242 ? -0.431 -2.427 25.893 1.00 86.94 242 THR A N 1
ATOM 1977 C CA . THR A 1 242 ? 0.931 -2.195 25.378 1.00 86.94 242 THR A CA 1
ATOM 1978 C C . THR A 1 242 ? 0.990 -2.313 23.855 1.00 86.94 242 THR A C 1
ATOM 1980 O O . THR A 1 242 ? 1.528 -1.431 23.183 1.00 86.94 242 THR A O 1
ATOM 1983 N N . ILE A 1 243 ? 0.397 -3.369 23.293 1.00 86.62 243 ILE A N 1
ATOM 1984 C CA . ILE A 1 243 ? 0.364 -3.603 21.841 1.00 86.62 243 ILE A CA 1
ATOM 1985 C C . ILE A 1 243 ? -0.408 -2.496 21.119 1.00 86.62 243 ILE A C 1
ATOM 1987 O O . ILE A 1 243 ? 0.016 -2.034 20.055 1.00 86.62 243 ILE A O 1
ATOM 1991 N N . ARG A 1 244 ? -1.521 -2.036 21.700 1.00 88.12 244 ARG A N 1
ATOM 1992 C CA . ARG A 1 244 ? -2.295 -0.912 21.166 1.00 88.12 244 ARG A CA 1
ATOM 1993 C C . ARG A 1 244 ? -1.455 0.363 21.116 1.00 88.12 244 ARG A C 1
ATOM 1995 O O . ARG A 1 244 ? -1.368 0.982 20.058 1.00 88.12 244 ARG A O 1
ATOM 2002 N N . ASN A 1 245 ? -0.809 0.730 22.222 1.00 90.75 245 ASN A N 1
ATOM 2003 C CA . ASN A 1 245 ? 0.017 1.940 22.304 1.00 90.75 245 ASN A CA 1
ATOM 2004 C C . ASN A 1 245 ? 1.196 1.891 21.325 1.00 90.75 245 ASN A C 1
ATOM 2006 O O . ASN A 1 245 ? 1.485 2.874 20.641 1.00 90.75 245 ASN A O 1
ATOM 2010 N N . TYR A 1 246 ? 1.828 0.723 21.197 1.00 91.88 246 TYR A N 1
ATOM 2011 C CA . TYR A 1 246 ? 2.863 0.487 20.197 1.00 91.88 246 TYR A CA 1
ATOM 2012 C C . TYR A 1 246 ? 2.342 0.698 18.769 1.00 91.88 246 TYR A C 1
ATOM 2014 O O . TYR A 1 246 ? 2.944 1.431 17.984 1.00 91.88 246 TYR A O 1
ATOM 2022 N N . SER A 1 247 ? 1.186 0.110 18.450 1.00 91.44 247 SER A N 1
ATOM 2023 C CA . SER A 1 247 ? 0.563 0.212 17.126 1.00 91.44 247 SER A CA 1
ATOM 2024 C C . SER A 1 247 ? 0.197 1.655 16.771 1.00 91.44 247 SER A C 1
ATOM 2026 O O . SER A 1 247 ? 0.412 2.070 15.633 1.00 91.44 247 SER A O 1
ATOM 2028 N N . ILE A 1 248 ? -0.300 2.433 17.743 1.00 94.31 248 ILE A N 1
ATOM 2029 C CA . ILE A 1 248 ? -0.562 3.874 17.591 1.00 94.31 248 ILE A CA 1
ATOM 2030 C C . ILE A 1 248 ? 0.737 4.608 17.257 1.00 94.31 248 ILE A C 1
ATOM 2032 O O . ILE A 1 248 ? 0.794 5.324 16.260 1.00 94.31 248 ILE A O 1
ATOM 2036 N N . SER A 1 249 ? 1.796 4.399 18.044 1.00 95.56 249 SER A N 1
ATOM 2037 C CA . SER A 1 249 ? 3.090 5.053 17.818 1.00 95.56 249 SER A CA 1
ATOM 2038 C C . SER A 1 249 ? 3.645 4.750 16.422 1.00 95.56 249 SER A C 1
ATOM 2040 O O . SER A 1 249 ? 3.989 5.672 15.679 1.00 95.56 249 SER A O 1
ATOM 2042 N N . ALA A 1 250 ? 3.652 3.476 16.017 1.00 95.19 250 ALA A N 1
ATOM 2043 C CA . ALA A 1 250 ? 4.119 3.056 14.698 1.00 95.19 250 ALA A CA 1
ATOM 2044 C C . ALA A 1 250 ? 3.297 3.691 13.561 1.00 95.19 250 ALA A C 1
ATOM 2046 O O . ALA A 1 250 ? 3.868 4.237 12.616 1.00 95.19 250 ALA A O 1
ATOM 2047 N N . PHE A 1 251 ? 1.966 3.715 13.691 1.00 96.88 251 PHE A N 1
ATOM 2048 C CA . PHE A 1 251 ? 1.079 4.382 12.733 1.00 96.88 251 PHE A CA 1
ATOM 2049 C C . PHE A 1 251 ? 1.370 5.885 12.628 1.00 96.88 251 PHE A C 1
ATOM 2051 O O . PHE A 1 251 ? 1.406 6.446 11.533 1.00 96.88 251 PHE A O 1
ATOM 2058 N N . GLY A 1 252 ? 1.614 6.544 13.763 1.00 96.31 252 GLY A N 1
ATOM 2059 C CA . GLY A 1 252 ? 1.972 7.958 13.814 1.00 96.31 252 GLY A CA 1
ATOM 2060 C C . GLY A 1 252 ? 3.285 8.271 13.089 1.00 96.31 252 GLY A C 1
ATOM 2061 O O . GLY A 1 252 ? 3.391 9.324 12.460 1.00 96.31 252 GLY A O 1
ATOM 2062 N N . GLN A 1 253 ? 4.271 7.367 13.126 1.00 95.50 253 GLN A N 1
ATOM 2063 C CA . GLN A 1 253 ? 5.523 7.532 12.375 1.00 95.50 253 GLN A CA 1
ATOM 2064 C C . GLN A 1 253 ? 5.308 7.388 10.866 1.00 95.50 253 GLN A C 1
ATOM 2066 O O . GLN A 1 253 ? 5.798 8.220 10.105 1.00 95.50 253 GLN A O 1
ATOM 2071 N N . ASP A 1 254 ? 4.533 6.392 10.437 1.00 96.19 254 ASP A N 1
ATOM 2072 C CA . ASP A 1 254 ? 4.174 6.218 9.024 1.00 96.19 254 ASP A CA 1
ATOM 2073 C C . ASP A 1 254 ? 3.396 7.440 8.492 1.00 96.19 254 ASP A C 1
ATOM 2075 O O . ASP A 1 254 ? 3.637 7.914 7.380 1.00 96.19 254 ASP A O 1
ATOM 2079 N N . LEU A 1 255 ? 2.523 8.035 9.314 1.00 95.44 255 LEU A N 1
ATOM 2080 C CA . LEU A 1 255 ? 1.811 9.267 8.965 1.00 95.44 255 LEU A CA 1
ATOM 2081 C C . LEU A 1 255 ? 2.726 10.472 8.729 1.00 95.44 255 LEU A C 1
ATOM 2083 O O . LEU A 1 255 ? 2.385 11.331 7.917 1.00 95.44 255 LEU A O 1
ATOM 2087 N N . LYS A 1 256 ? 3.875 10.570 9.407 1.00 94.00 256 LYS A N 1
ATOM 2088 C CA . LYS A 1 256 ? 4.834 11.658 9.141 1.00 94.00 256 LYS A CA 1
ATOM 2089 C C . LYS A 1 256 ? 5.382 11.569 7.718 1.00 94.00 256 LYS A C 1
ATOM 2091 O O . LYS A 1 256 ? 5.456 12.592 7.042 1.00 94.00 256 LYS A O 1
ATOM 2096 N N . VAL A 1 257 ? 5.677 10.354 7.250 1.00 92.88 257 VAL A N 1
ATOM 2097 C CA . VAL A 1 257 ? 6.094 10.108 5.861 1.00 92.88 257 VAL A CA 1
ATOM 2098 C C . VAL A 1 257 ? 4.968 10.487 4.898 1.00 92.88 257 VAL A C 1
ATOM 2100 O O . VAL A 1 257 ? 5.214 11.161 3.902 1.00 92.88 257 VAL A O 1
ATOM 2103 N N . LEU A 1 258 ? 3.715 10.139 5.221 1.00 93.19 258 LEU A N 1
ATOM 2104 C CA . LEU A 1 258 ? 2.569 10.484 4.372 1.00 93.19 258 LEU A CA 1
ATOM 2105 C C . LEU A 1 258 ? 2.380 11.998 4.259 1.00 93.19 258 LEU A C 1
ATOM 2107 O O . LEU A 1 258 ? 2.099 12.493 3.170 1.00 93.19 258 LEU A O 1
ATOM 2111 N N . ARG A 1 259 ? 2.547 12.740 5.361 1.00 91.94 259 ARG A N 1
ATOM 2112 C CA . ARG A 1 259 ? 2.477 14.208 5.348 1.00 91.94 259 ARG A CA 1
ATOM 2113 C C . ARG A 1 259 ? 3.511 14.798 4.405 1.00 91.94 259 ARG A C 1
ATOM 2115 O O . ARG A 1 259 ? 3.139 15.626 3.579 1.00 91.94 259 ARG A O 1
ATOM 2122 N N . TYR A 1 260 ? 4.754 14.328 4.468 1.00 88.56 260 TYR A N 1
ATOM 2123 C CA . TYR A 1 260 ? 5.789 14.779 3.543 1.00 88.56 260 TYR A CA 1
ATOM 2124 C C . TYR A 1 260 ? 5.426 14.457 2.087 1.00 88.56 260 TYR A C 1
ATOM 2126 O O . TYR A 1 260 ? 5.358 15.356 1.252 1.00 88.56 260 TYR A O 1
ATOM 2134 N N . LEU A 1 261 ? 5.108 13.193 1.781 1.00 86.69 261 LEU A N 1
ATOM 2135 C CA . LEU A 1 261 ? 4.759 12.782 0.415 1.00 86.69 261 LEU A CA 1
ATOM 2136 C C . LEU A 1 261 ? 3.533 13.537 -0.116 1.00 86.69 261 LEU A C 1
ATOM 2138 O O . LEU A 1 261 ? 3.444 13.820 -1.306 1.00 86.69 261 LEU A O 1
ATOM 2142 N N . SER A 1 262 ? 2.593 13.907 0.757 1.00 85.19 262 SER A N 1
ATOM 2143 C CA . SER A 1 262 ? 1.425 14.705 0.379 1.00 85.19 262 SER A CA 1
ATOM 2144 C C . SER A 1 262 ? 1.747 16.158 0.036 1.00 85.19 262 SER A C 1
ATOM 2146 O O . SER A 1 262 ? 1.024 16.758 -0.760 1.00 85.19 262 SER A O 1
ATOM 2148 N N . GLN A 1 263 ? 2.815 16.714 0.615 1.00 82.50 263 GLN A N 1
ATOM 2149 C CA . GLN A 1 263 ? 3.316 18.042 0.272 1.00 82.50 263 GLN A CA 1
ATOM 2150 C C . GLN A 1 263 ? 4.040 17.999 -1.075 1.00 82.50 263 GLN A C 1
ATOM 2152 O O . GLN A 1 263 ? 3.779 18.858 -1.907 1.00 82.50 263 GLN A O 1
ATOM 2157 N N . SER A 1 264 ? 4.857 16.966 -1.316 1.00 75.69 264 SER A N 1
ATOM 2158 C CA . SER A 1 264 ? 5.603 16.799 -2.573 1.00 75.69 264 SER A CA 1
ATOM 2159 C C . SER A 1 264 ? 4.697 16.440 -3.765 1.00 75.69 264 SER A C 1
ATOM 2161 O O . SER A 1 264 ? 4.679 17.127 -4.782 1.00 75.69 264 SER A O 1
ATOM 2163 N N . MET A 1 265 ? 3.824 15.434 -3.623 1.00 68.25 265 MET A N 1
ATOM 2164 C CA . MET A 1 265 ? 2.931 14.967 -4.702 1.00 68.25 265 MET A CA 1
ATOM 2165 C C . MET A 1 265 ? 1.597 15.747 -4.800 1.00 68.25 265 MET A C 1
ATOM 2167 O O . MET A 1 265 ? 0.707 15.375 -5.570 1.00 68.25 265 MET A O 1
ATOM 2171 N N . MET A 1 266 ? 1.468 16.816 -3.997 1.00 57.19 266 MET A N 1
ATOM 2172 C CA . MET A 1 266 ? 0.439 17.868 -3.846 1.00 57.19 266 MET A CA 1
ATOM 2173 C C . MET A 1 266 ? -1.062 17.518 -3.950 1.00 57.19 266 MET A C 1
ATOM 2175 O O . MET A 1 266 ? -1.840 17.989 -3.112 1.00 57.19 266 MET A O 1
ATOM 2179 N N . SER A 1 267 ? -1.525 16.763 -4.951 1.00 62.34 267 SER A N 1
ATOM 2180 C CA . SER A 1 267 ? -2.960 16.554 -5.231 1.00 62.34 267 SER A CA 1
ATOM 2181 C C . SER A 1 267 ? -3.450 15.121 -5.004 1.00 62.34 267 SER A C 1
ATOM 2183 O O . SER A 1 267 ? -4.539 14.953 -4.448 1.00 62.34 267 SER A O 1
ATOM 2185 N N . SER A 1 268 ? -2.646 14.109 -5.348 1.00 64.81 268 SER A N 1
ATOM 2186 C CA . SER A 1 268 ? -3.029 12.685 -5.332 1.00 64.81 268 SER A CA 1
ATOM 2187 C C . SER A 1 268 ? -3.080 12.063 -3.935 1.00 64.81 268 SER A C 1
ATOM 2189 O O . SER A 1 268 ? -3.857 11.148 -3.681 1.00 64.81 268 SER A O 1
ATOM 2191 N N . ALA A 1 269 ? -2.269 12.562 -3.001 1.00 77.56 269 ALA A N 1
ATOM 2192 C CA . ALA A 1 269 ? -2.138 11.990 -1.660 1.00 77.56 269 ALA A CA 1
ATOM 2193 C C . ALA A 1 269 ? -2.932 12.743 -0.576 1.00 77.56 269 ALA A C 1
ATOM 2195 O O . ALA A 1 269 ? -2.959 12.318 0.577 1.00 77.56 269 ALA A O 1
ATOM 2196 N N . ARG A 1 270 ? -3.588 13.865 -0.907 1.00 83.44 270 ARG A N 1
ATOM 2197 C CA . ARG A 1 270 ? -4.233 14.729 0.099 1.00 83.44 270 ARG A CA 1
ATOM 2198 C C . ARG A 1 270 ? -5.490 14.099 0.704 1.00 83.44 270 ARG A C 1
ATOM 2200 O O . ARG A 1 270 ? -5.659 14.117 1.919 1.00 83.44 270 ARG A O 1
ATOM 2207 N N . THR A 1 271 ? -6.355 13.518 -0.129 1.00 83.94 271 THR A N 1
ATOM 2208 C CA . THR A 1 271 ? -7.564 12.806 0.328 1.00 83.94 271 THR A CA 1
ATOM 2209 C C . THR A 1 271 ? -7.175 11.616 1.208 1.00 83.94 271 THR A C 1
ATOM 2211 O O . THR A 1 271 ? -7.719 11.433 2.297 1.00 83.94 271 THR A O 1
ATOM 2214 N N . LYS A 1 272 ? -6.141 10.885 0.780 1.00 88.75 272 LYS A N 1
ATOM 2215 C CA . LYS A 1 272 ? -5.512 9.789 1.516 1.00 88.75 272 LYS A CA 1
ATOM 2216 C C . LYS A 1 272 ? -4.963 10.213 2.875 1.00 88.75 272 LYS A C 1
ATOM 2218 O O . LYS A 1 272 ? -5.183 9.519 3.866 1.00 88.75 272 LYS A O 1
ATOM 2223 N N . LEU A 1 273 ? -4.282 11.360 2.941 1.00 91.62 273 LEU A N 1
ATOM 2224 C CA . LEU A 1 273 ? -3.805 11.929 4.200 1.00 91.62 273 LEU A CA 1
ATOM 2225 C C . LEU A 1 273 ? -4.974 12.198 5.149 1.00 91.62 273 LEU A C 1
ATOM 2227 O O . LEU A 1 273 ? -4.928 11.753 6.293 1.00 91.62 273 LEU A O 1
ATOM 2231 N N . TYR A 1 274 ? -6.036 12.863 4.683 1.00 91.31 274 TYR A N 1
ATOM 2232 C CA . TYR A 1 274 ? -7.200 13.134 5.528 1.00 91.31 274 TYR A CA 1
ATOM 2233 C C . TYR A 1 274 ? -7.845 11.853 6.057 1.00 91.31 274 TYR A C 1
ATOM 2235 O O . TYR A 1 274 ? -8.149 11.784 7.250 1.00 91.31 274 TYR A O 1
ATOM 2243 N N . TYR A 1 275 ? -7.980 10.832 5.205 1.00 92.88 275 TYR A N 1
ATOM 2244 C CA . TYR A 1 275 ? -8.457 9.515 5.613 1.00 92.88 275 TYR A CA 1
ATOM 2245 C C . TYR A 1 275 ? -7.587 8.923 6.730 1.00 92.88 275 TYR A C 1
ATOM 2247 O O . TYR A 1 275 ? -8.095 8.638 7.815 1.00 92.88 275 TYR A O 1
ATOM 2255 N N . TYR A 1 276 ? -6.277 8.770 6.516 1.00 95.75 276 TYR A N 1
ATOM 2256 C CA . TYR A 1 276 ? -5.412 8.120 7.504 1.00 95.75 276 TYR A CA 1
ATOM 2257 C C . TYR A 1 276 ? -5.204 8.949 8.777 1.00 95.75 276 TYR A C 1
ATOM 2259 O O . TYR A 1 276 ? -5.059 8.369 9.850 1.00 95.75 276 TYR A O 1
ATOM 2267 N N . GLU A 1 277 ? -5.250 10.280 8.713 1.00 95.31 277 GLU A N 1
ATOM 2268 C CA . GLU A 1 277 ? -5.263 11.128 9.911 1.00 95.31 277 GLU A CA 1
ATOM 2269 C C . GLU A 1 277 ? -6.555 10.966 10.719 1.00 95.31 277 GLU A C 1
ATOM 2271 O O . GLU A 1 277 ? -6.503 10.914 11.949 1.00 95.31 277 GLU A O 1
ATOM 2276 N N . GLY A 1 278 ? -7.703 10.847 10.043 1.00 94.75 278 GLY A N 1
ATOM 2277 C CA . GLY A 1 278 ? -8.974 10.519 10.688 1.00 94.75 278 GLY A CA 1
ATOM 2278 C C . GLY A 1 278 ? -8.908 9.153 11.370 1.00 94.75 278 GLY A C 1
ATOM 2279 O O . GLY A 1 278 ? -9.252 9.022 12.542 1.00 94.75 278 GLY A O 1
ATOM 2280 N N . VAL A 1 279 ? -8.358 8.147 10.685 1.00 95.38 279 VAL A N 1
ATOM 2281 C CA . VAL A 1 279 ? -8.154 6.818 11.274 1.00 95.38 279 VAL A CA 1
ATOM 2282 C C . VAL A 1 279 ? -7.189 6.863 12.462 1.00 95.38 279 VAL A C 1
ATOM 2284 O O . VAL A 1 279 ? -7.470 6.252 13.486 1.00 95.38 279 VAL A O 1
ATOM 2287 N N . TYR A 1 280 ? -6.089 7.611 12.390 1.00 96.31 280 TYR A N 1
ATOM 2288 C CA . TYR A 1 280 ? -5.155 7.740 13.511 1.00 96.31 280 TYR A CA 1
ATOM 2289 C C . TYR A 1 280 ? -5.803 8.343 14.755 1.00 96.31 280 TYR A C 1
ATOM 2291 O O . TYR A 1 280 ? -5.621 7.818 15.856 1.00 96.31 280 TYR A O 1
ATOM 2299 N N . ARG A 1 281 ? -6.591 9.411 14.585 1.00 94.81 281 ARG A N 1
ATOM 2300 C CA . ARG A 1 281 ? -7.384 10.004 15.671 1.00 94.81 281 ARG A CA 1
ATOM 2301 C C . ARG A 1 281 ? -8.337 8.975 16.277 1.00 94.81 281 ARG A C 1
ATOM 2303 O O . ARG A 1 281 ? -8.388 8.845 17.498 1.00 94.81 281 ARG A O 1
ATOM 2310 N N . LEU A 1 282 ? -8.998 8.191 15.428 1.00 92.50 282 LEU A N 1
ATOM 2311 C CA . LEU A 1 282 ? -9.920 7.142 15.844 1.00 92.50 282 LEU A CA 1
ATOM 2312 C C . LEU A 1 282 ? -9.229 6.033 16.658 1.00 92.50 282 LEU A C 1
ATOM 2314 O O . LEU A 1 282 ? -9.664 5.716 17.761 1.00 92.50 282 LEU A O 1
ATOM 2318 N N . ILE A 1 283 ? -8.113 5.486 16.165 1.00 91.88 283 ILE A N 1
ATOM 2319 C CA . ILE A 1 283 ? -7.329 4.439 16.854 1.00 91.88 283 ILE A CA 1
ATOM 2320 C C . ILE A 1 283 ? -6.806 4.951 18.209 1.00 91.88 283 ILE A C 1
ATOM 2322 O O . ILE A 1 283 ? -6.797 4.222 19.211 1.00 91.88 283 ILE A O 1
ATOM 2326 N N . SER A 1 284 ? -6.404 6.223 18.248 1.00 92.75 284 SER A N 1
ATOM 2327 C CA . SER A 1 284 ? -5.879 6.885 19.446 1.00 92.75 284 SER A CA 1
ATOM 2328 C C . SER A 1 284 ? -6.959 7.229 20.477 1.00 92.75 284 SER A C 1
ATOM 2330 O O . SER A 1 284 ? -6.618 7.627 21.584 1.00 92.75 284 SER A O 1
ATOM 2332 N N . GLY A 1 285 ? -8.247 7.075 20.145 1.00 89.94 285 GLY A N 1
ATOM 2333 C CA . GLY A 1 285 ? -9.351 7.470 21.025 1.00 89.94 285 GLY A CA 1
ATOM 2334 C C . GLY A 1 285 ? -9.470 8.986 21.201 1.00 89.94 285 GLY A C 1
ATOM 2335 O O . GLY A 1 285 ? -9.847 9.451 22.271 1.00 89.94 285 GLY A O 1
ATOM 2336 N N . ALA A 1 286 ? -9.105 9.764 20.178 1.00 92.19 286 ALA A N 1
ATOM 2337 C CA . ALA A 1 286 ? -9.277 11.213 20.192 1.00 92.19 286 ALA A CA 1
ATOM 2338 C C . ALA A 1 286 ? -10.767 11.605 20.173 1.00 92.19 286 ALA A C 1
ATOM 2340 O O . ALA A 1 286 ? -11.637 10.781 19.893 1.00 92.19 286 ALA A O 1
ATOM 2341 N N . ASN A 1 287 ? -11.055 12.889 20.420 1.00 89.88 287 ASN A N 1
ATOM 2342 C CA . ASN A 1 287 ? -12.419 13.421 20.400 1.00 89.88 287 ASN A CA 1
ATOM 2343 C C . ASN A 1 287 ? -13.155 13.023 19.091 1.00 89.88 287 ASN A C 1
ATOM 2345 O O . ASN A 1 287 ? -12.651 13.324 17.996 1.00 89.88 287 ASN A O 1
ATOM 2349 N N . PRO A 1 288 ? -14.329 12.365 19.173 1.00 86.31 288 PRO A N 1
ATOM 2350 C CA . PRO A 1 288 ? -15.071 11.919 17.995 1.00 86.31 288 PRO A CA 1
ATOM 2351 C C . PRO A 1 288 ? -15.497 13.059 17.060 1.00 86.31 288 PRO A C 1
ATOM 2353 O O . PRO A 1 288 ? -15.443 12.879 15.845 1.00 86.31 288 PRO A O 1
ATOM 2356 N N . PHE A 1 289 ? -15.816 14.249 17.587 1.00 85.25 289 PHE A N 1
ATOM 2357 C CA . PHE A 1 289 ? -16.191 15.417 16.777 1.00 85.25 289 PHE A CA 1
ATOM 2358 C C . PHE A 1 289 ? -15.045 15.863 15.860 1.00 85.25 289 PHE A C 1
ATOM 2360 O O . PHE A 1 289 ? -15.193 15.963 14.643 1.00 85.25 289 PHE A O 1
ATOM 2367 N N . GLU A 1 290 ? -13.855 16.043 16.435 1.00 86.44 290 GLU A N 1
ATOM 2368 C CA . GLU A 1 290 ? -12.642 16.389 15.688 1.00 86.44 290 GLU A CA 1
ATOM 2369 C C . GLU A 1 290 ? -12.264 15.308 14.668 1.00 86.44 290 GLU A C 1
ATOM 2371 O O . GLU A 1 290 ? -11.763 15.589 13.576 1.00 86.44 290 GLU A O 1
ATOM 2376 N N . THR A 1 291 ? -12.516 14.047 15.014 1.00 89.31 291 THR A N 1
ATOM 2377 C CA . THR A 1 291 ? -12.270 12.912 14.124 1.00 89.31 291 THR A CA 1
ATOM 2378 C C . THR A 1 291 ? -13.238 12.921 12.936 1.00 89.31 291 THR A C 1
ATOM 2380 O O . THR A 1 291 ? -12.815 12.720 11.796 1.00 89.31 291 THR A O 1
ATOM 2383 N N . GLN A 1 292 ? -14.517 13.225 13.166 1.00 84.38 292 GLN A N 1
ATOM 2384 C CA . GLN A 1 292 ? -15.524 13.366 12.114 1.00 84.38 292 GLN A CA 1
ATOM 2385 C C . GLN A 1 292 ? -15.229 14.568 11.215 1.00 84.38 292 GLN A C 1
ATOM 2387 O O . GLN A 1 292 ? -15.308 14.445 9.994 1.00 84.38 292 GLN A O 1
ATOM 2392 N N . LEU A 1 293 ? -14.803 15.703 11.780 1.00 85.94 293 LEU A N 1
ATOM 2393 C CA . LEU A 1 293 ? -14.380 16.873 11.007 1.00 85.94 293 LEU A CA 1
ATOM 2394 C C . LEU A 1 293 ? -13.201 16.546 10.080 1.00 85.94 293 LEU A C 1
ATOM 2396 O O . LEU A 1 293 ? -13.160 17.008 8.933 1.00 85.94 293 LEU A O 1
ATOM 2400 N N . GLN A 1 294 ? -12.255 15.736 10.565 1.00 88.38 294 GLN A N 1
ATOM 2401 C CA . GLN A 1 294 ? -11.109 15.278 9.787 1.00 88.38 294 GLN A CA 1
ATOM 2402 C C . GLN A 1 294 ? -11.539 14.369 8.629 1.00 88.38 294 GLN A C 1
ATOM 2404 O O . GLN A 1 294 ? -11.139 14.625 7.492 1.00 88.38 294 GLN A O 1
ATOM 2409 N N . PHE A 1 295 ? -12.407 13.378 8.867 1.00 87.25 295 PHE A N 1
ATOM 2410 C CA . PHE A 1 295 ? -13.010 12.608 7.772 1.00 87.25 295 PHE A CA 1
ATOM 2411 C C . PHE A 1 295 ? -13.774 13.528 6.813 1.00 87.25 295 PHE A C 1
ATOM 2413 O O . PHE A 1 295 ? -13.591 13.439 5.603 1.00 87.25 295 PHE A O 1
ATOM 2420 N N . GLY A 1 296 ? -14.507 14.512 7.334 1.00 81.88 296 GLY A N 1
ATOM 2421 C CA . GLY A 1 296 ? -15.196 15.546 6.565 1.00 81.88 296 GLY A CA 1
ATOM 2422 C C . GLY A 1 296 ? -14.291 16.343 5.618 1.00 81.88 296 GLY A C 1
ATOM 2423 O O . GLY A 1 296 ? -14.756 16.810 4.582 1.00 81.88 296 GLY A O 1
ATOM 2424 N N . ARG A 1 297 ? -12.985 16.481 5.893 1.00 83.38 297 ARG A N 1
ATOM 2425 C CA . ARG A 1 297 ? -12.022 17.082 4.942 1.00 83.38 297 ARG A CA 1
ATOM 2426 C C . ARG A 1 297 ? -11.774 16.191 3.726 1.00 83.38 297 ARG A C 1
ATOM 2428 O O . ARG A 1 297 ? -11.684 16.717 2.620 1.00 83.38 297 ARG A O 1
ATOM 2435 N N . ALA A 1 298 ? -11.738 14.870 3.905 1.00 76.94 298 ALA A N 1
ATOM 2436 C CA . ALA A 1 298 ? -11.734 13.927 2.786 1.00 76.94 298 ALA A CA 1
ATOM 2437 C C . ALA A 1 298 ? -13.056 13.995 1.996 1.00 76.94 298 ALA A C 1
ATOM 2439 O O . ALA A 1 298 ? -13.050 13.876 0.772 1.00 76.94 298 ALA A O 1
ATOM 2440 N N . LEU A 1 299 ? -14.180 14.248 2.683 1.00 70.12 299 LEU A N 1
ATOM 2441 C CA . LEU A 1 299 ? -15.517 14.290 2.076 1.00 70.12 299 LEU A CA 1
ATOM 2442 C C . LEU A 1 299 ? -15.831 15.597 1.323 1.00 70.12 299 LEU A C 1
ATOM 2444 O O . LEU A 1 299 ? -16.587 15.584 0.348 1.00 70.12 299 LEU A O 1
ATOM 2448 N N . ARG A 1 300 ? -15.253 16.730 1.747 1.00 66.38 300 ARG A N 1
ATOM 2449 C CA . ARG A 1 300 ? -15.555 18.072 1.214 1.00 66.38 300 ARG A CA 1
ATOM 2450 C C . ARG A 1 300 ? -15.246 18.249 -0.273 1.00 66.38 300 ARG A C 1
ATOM 2452 O O . ARG A 1 300 ? -15.939 19.021 -0.923 1.00 66.38 300 ARG A O 1
ATOM 2459 N N . LYS A 1 301 ? -14.302 17.489 -0.841 1.00 55.06 301 LYS A N 1
ATOM 2460 C CA . LYS A 1 301 ? -14.049 17.499 -2.295 1.00 55.06 301 LYS A CA 1
ATOM 2461 C C . LYS A 1 301 ? -15.255 17.031 -3.131 1.00 55.06 301 LYS A C 1
ATOM 2463 O O . LYS A 1 301 ? -15.302 17.334 -4.313 1.00 55.06 301 LYS A O 1
ATOM 2468 N N . ARG A 1 302 ? -16.223 16.305 -2.549 1.00 50.31 302 ARG A N 1
ATOM 2469 C CA . ARG A 1 302 ? -17.356 15.693 -3.275 1.00 50.31 302 ARG A CA 1
ATOM 2470 C C . ARG A 1 302 ? -18.720 16.331 -3.021 1.00 50.31 302 ARG A C 1
ATOM 2472 O O . ARG A 1 302 ? -19.583 16.256 -3.893 1.00 50.31 302 ARG A O 1
ATOM 2479 N N . HIS A 1 303 ? -18.936 16.967 -1.867 1.00 44.72 303 HIS A N 1
ATOM 2480 C CA . HIS A 1 303 ? -20.242 17.572 -1.567 1.00 44.72 303 HIS A CA 1
ATOM 2481 C C . HIS A 1 303 ? -20.601 18.724 -2.522 1.00 44.72 303 HIS A C 1
ATOM 2483 O O . HIS A 1 303 ? -21.781 18.993 -2.724 1.00 44.72 303 HIS A O 1
ATOM 2489 N N . CYS A 1 304 ? -19.633 19.327 -3.212 1.00 40.09 304 CYS A N 1
ATOM 2490 C CA . CYS A 1 304 ? -19.908 20.343 -4.231 1.00 40.09 304 CYS A CA 1
ATOM 2491 C C . CYS A 1 304 ? -20.492 19.784 -5.545 1.00 40.09 304 CYS A C 1
ATOM 2493 O O . CYS A 1 304 ? -20.973 20.567 -6.355 1.00 40.09 304 CYS A O 1
ATOM 2495 N N . GLY A 1 305 ? -20.453 18.463 -5.776 1.00 42.12 305 GLY A N 1
ATOM 2496 C CA . GLY A 1 305 ? -20.691 17.897 -7.110 1.00 42.12 305 GLY A CA 1
ATOM 2497 C C . GLY A 1 305 ? -22.012 17.162 -7.337 1.00 42.12 305 GLY A C 1
ATOM 2498 O O . GLY A 1 305 ? -22.439 17.082 -8.482 1.00 42.12 305 GLY A O 1
ATOM 2499 N N . HIS A 1 306 ? -22.668 16.593 -6.312 1.00 42.12 306 HIS A N 1
ATOM 2500 C CA . HIS A 1 306 ? -23.782 15.674 -6.616 1.00 42.12 306 HIS A CA 1
ATOM 2501 C C . HIS A 1 306 ? -25.033 15.710 -5.743 1.00 42.12 306 HIS A C 1
ATOM 2503 O O . HIS A 1 306 ? -26.031 15.129 -6.165 1.00 42.12 306 HIS A O 1
ATOM 2509 N N . ARG A 1 307 ? -25.040 16.362 -4.571 1.00 39.75 307 ARG A N 1
ATOM 2510 C CA . ARG A 1 307 ? -26.259 16.393 -3.738 1.00 39.75 307 ARG A CA 1
ATOM 2511 C C . ARG A 1 307 ? -26.342 17.490 -2.672 1.00 39.75 307 ARG A C 1
ATOM 2513 O O . ARG A 1 307 ? -27.217 17.420 -1.818 1.00 39.75 307 ARG A O 1
ATOM 2520 N N . SER A 1 308 ? -25.501 18.522 -2.733 1.00 37.03 308 SER A N 1
ATOM 2521 C CA . SER A 1 308 ? -25.779 19.738 -1.963 1.00 37.03 308 SER A CA 1
ATOM 2522 C C . SER A 1 308 ? -26.830 20.533 -2.719 1.00 37.03 308 SER A C 1
ATOM 2524 O O . SER A 1 308 ? -26.591 20.958 -3.850 1.00 37.03 308 SER A O 1
ATOM 2526 N N . GLN A 1 309 ? -28.000 20.724 -2.112 1.00 36.50 309 GLN A N 1
ATOM 2527 C CA . GLN A 1 309 ? -28.891 21.803 -2.513 1.00 36.50 309 GLN A CA 1
ATOM 2528 C C . GLN A 1 309 ? -28.050 23.073 -2.653 1.00 36.50 309 GLN A C 1
ATOM 2530 O O . GLN A 1 309 ? -27.300 23.435 -1.745 1.00 36.50 309 GLN A O 1
ATOM 2535 N N . LYS A 1 310 ? -28.138 23.701 -3.828 1.00 33.59 310 LYS A N 1
ATOM 2536 C CA . LYS A 1 310 ? -27.562 25.011 -4.115 1.00 33.59 310 LYS A CA 1
ATOM 2537 C C . LYS A 1 310 ? -28.142 26.021 -3.123 1.00 33.59 310 LYS A C 1
ATOM 2539 O O . LYS A 1 310 ? -29.158 26.644 -3.404 1.00 33.59 310 LYS A O 1
ATOM 2544 N N . LEU A 1 311 ? -27.502 26.191 -1.975 1.00 38.69 311 LEU A N 1
ATOM 2545 C CA . LEU A 1 311 ? -27.699 27.355 -1.127 1.00 38.69 311 LEU A CA 1
ATOM 2546 C C . LEU A 1 311 ? -26.559 28.333 -1.421 1.00 38.69 311 LEU A C 1
ATOM 2548 O O . LEU A 1 311 ? -25.477 28.253 -0.859 1.00 38.69 311 LEU A O 1
ATOM 2552 N N . ILE A 1 312 ? -26.874 29.213 -2.376 1.00 36.78 312 ILE A N 1
ATOM 2553 C CA . ILE A 1 312 ? -26.416 30.601 -2.523 1.00 36.78 312 ILE A CA 1
ATOM 2554 C C . ILE A 1 312 ? -24.913 30.811 -2.818 1.00 36.78 312 ILE A C 1
ATOM 2556 O O . ILE A 1 312 ? -24.056 30.823 -1.947 1.00 36.78 312 ILE A O 1
ATOM 2560 N N . CYS A 1 313 ? -24.662 31.083 -4.104 1.00 35.62 313 CYS A N 1
ATOM 2561 C CA . CYS A 1 313 ? -23.649 31.986 -4.664 1.00 35.62 313 CYS A CA 1
ATOM 2562 C C . CYS A 1 313 ? -22.191 31.869 -4.175 1.00 35.62 313 CYS A C 1
ATOM 2564 O O . CYS A 1 313 ? -21.741 32.576 -3.280 1.00 35.62 313 CYS A O 1
ATOM 2566 N N . SER A 1 314 ? -21.387 31.115 -4.925 1.00 31.91 314 SER A N 1
ATOM 2567 C CA . SER A 1 314 ? -19.983 31.468 -5.177 1.00 31.91 314 SER A CA 1
ATOM 2568 C C . SER A 1 314 ? -19.701 31.288 -6.673 1.00 31.91 314 SER A C 1
ATOM 2570 O O . SER A 1 314 ? -19.789 30.162 -7.167 1.00 31.91 314 SER A O 1
ATOM 2572 N N . PRO A 1 315 ? -19.422 32.363 -7.431 1.00 32.38 315 PRO A N 1
ATOM 2573 C CA . PRO A 1 315 ? -19.043 32.246 -8.831 1.00 32.38 315 PRO A CA 1
ATOM 2574 C C . PRO A 1 315 ? -17.572 31.812 -8.892 1.00 32.38 315 PRO A C 1
ATOM 2576 O O . PRO A 1 315 ? -16.690 32.597 -8.561 1.00 32.38 315 PRO A O 1
ATOM 2579 N N . GLY A 1 316 ? -17.294 30.560 -9.278 1.00 31.75 316 GLY A N 1
ATOM 2580 C CA . GLY A 1 316 ? -15.922 30.175 -9.645 1.00 31.75 316 GLY A CA 1
ATOM 2581 C C . GLY A 1 316 ? -15.463 28.726 -9.462 1.00 31.75 316 GLY A C 1
ATOM 2582 O O . GLY A 1 316 ? -14.391 28.408 -9.964 1.00 31.75 316 GLY A O 1
ATOM 2583 N N . SER A 1 317 ? -16.193 27.816 -8.809 1.00 34.00 317 SER A N 1
ATOM 2584 C CA . SER A 1 317 ? -15.729 26.416 -8.716 1.00 34.00 317 SER A CA 1
ATOM 2585 C C . SER A 1 317 ? -16.310 25.565 -9.842 1.00 34.00 317 SER A C 1
ATOM 2587 O O . SER A 1 317 ? -17.355 24.939 -9.672 1.00 34.00 317 SER A O 1
ATOM 2589 N N . GLN A 1 318 ? -15.638 25.569 -10.995 1.00 35.50 318 GLN A N 1
ATOM 2590 C CA . GLN A 1 318 ? -15.843 24.575 -12.051 1.00 35.50 318 GLN A CA 1
ATOM 2591 C C . GLN A 1 318 ? -15.716 23.154 -11.469 1.00 35.50 318 GLN A C 1
ATOM 2593 O O . GLN A 1 318 ? -14.674 22.788 -10.935 1.00 35.50 318 GLN A O 1
ATOM 2598 N N . ASP A 1 319 ? -16.810 22.399 -11.549 1.00 36.50 319 ASP A N 1
ATOM 2599 C CA . ASP A 1 319 ? -16.943 20.938 -11.622 1.00 36.50 319 ASP A CA 1
ATOM 2600 C C . ASP A 1 319 ? -15.713 20.068 -11.270 1.00 36.50 319 ASP A C 1
ATOM 2602 O O . ASP A 1 319 ? -15.111 19.414 -12.123 1.00 36.50 319 ASP A O 1
ATOM 2606 N N . GLU A 1 320 ? -15.390 19.935 -9.983 1.00 43.72 320 GLU A N 1
ATOM 2607 C CA . GLU A 1 320 ? -14.455 18.906 -9.500 1.00 43.72 320 GLU A CA 1
ATOM 2608 C C . GLU A 1 320 ? -15.210 17.574 -9.300 1.00 43.72 320 GLU A C 1
ATOM 2610 O O . GLU A 1 320 ? -15.531 17.137 -8.192 1.00 43.72 320 GLU A O 1
ATOM 2615 N N . SER A 1 321 ? -15.526 16.913 -10.418 1.00 42.50 321 SER A N 1
ATOM 2616 C CA . SER A 1 321 ? -15.821 15.471 -10.438 1.00 42.50 321 SER A CA 1
ATOM 2617 C C . SER A 1 321 ? -14.639 14.682 -9.829 1.00 42.50 321 SER A C 1
ATOM 2619 O O . SER A 1 321 ? -13.515 15.190 -9.827 1.00 42.50 321 SER A O 1
ATOM 2621 N N . PRO A 1 322 ? -14.841 13.472 -9.260 1.00 49.25 322 PRO A N 1
ATOM 2622 C CA . PRO A 1 322 ? -13.785 12.772 -8.526 1.00 49.25 322 PRO A CA 1
ATOM 2623 C C . PRO A 1 322 ? -12.487 12.661 -9.338 1.00 49.25 322 PRO A C 1
ATOM 2625 O O . PRO A 1 322 ? -12.460 12.054 -10.406 1.00 49.25 322 PRO A O 1
ATOM 2628 N N . SER A 1 323 ? -11.408 13.232 -8.793 1.00 57.34 323 SER A N 1
ATOM 2629 C CA . SER A 1 323 ? -10.116 13.392 -9.467 1.00 57.34 323 SER A CA 1
ATOM 2630 C C . SER A 1 323 ? -9.392 12.077 -9.761 1.00 57.34 323 SER A C 1
ATOM 2632 O O . SER A 1 323 ? -8.547 12.048 -10.655 1.00 57.34 323 SER A O 1
ATOM 2634 N N . SER A 1 324 ? -9.706 10.992 -9.039 1.00 69.50 324 SER A N 1
ATOM 2635 C CA . SER A 1 324 ? -9.124 9.663 -9.259 1.00 69.50 324 SER A CA 1
ATOM 2636 C C . SER A 1 324 ? -9.927 8.524 -8.624 1.00 69.50 324 SER A C 1
ATOM 2638 O O . SER A 1 324 ? -10.670 8.746 -7.672 1.00 69.50 324 SER A O 1
ATOM 2640 N N . LEU A 1 325 ? -9.735 7.279 -9.088 1.00 72.81 325 LEU A N 1
ATOM 2641 C CA . LEU A 1 325 ? -10.313 6.090 -8.436 1.00 72.81 325 LEU A CA 1
ATOM 2642 C C . LEU A 1 325 ? -9.804 5.919 -6.991 1.00 72.81 325 LEU A C 1
ATOM 2644 O O . LEU A 1 325 ? -10.571 5.513 -6.122 1.00 72.81 325 LEU A O 1
ATOM 2648 N N . SER A 1 326 ? -8.547 6.295 -6.715 1.00 76.50 326 SER A N 1
ATOM 2649 C CA . SER A 1 326 ? -7.990 6.274 -5.353 1.00 76.50 326 SER A CA 1
ATOM 2650 C C . SER A 1 326 ? -8.729 7.244 -4.432 1.00 76.50 326 SER A C 1
ATOM 2652 O O . SER A 1 326 ? -9.053 6.874 -3.310 1.00 76.50 326 SER A O 1
ATOM 2654 N N . ASP A 1 327 ? -9.044 8.456 -4.900 1.00 78.62 327 ASP A N 1
ATOM 2655 C CA . ASP A 1 327 ? -9.796 9.438 -4.106 1.00 78.62 327 ASP A CA 1
ATOM 2656 C C . ASP A 1 327 ? -11.210 8.941 -3.784 1.00 78.62 327 ASP A C 1
ATOM 2658 O O . ASP A 1 327 ? -11.708 9.152 -2.680 1.00 78.62 327 ASP A O 1
ATOM 2662 N N . ILE A 1 328 ? -11.858 8.272 -4.745 1.00 79.06 328 ILE A N 1
ATOM 2663 C CA . ILE A 1 328 ? -13.186 7.670 -4.559 1.00 79.06 328 ILE A CA 1
ATOM 2664 C C . ILE A 1 328 ? -13.141 6.581 -3.485 1.00 79.06 328 ILE A C 1
ATOM 2666 O O . ILE A 1 328 ? -14.045 6.516 -2.648 1.00 79.06 328 ILE A O 1
ATOM 2670 N N . ASP A 1 329 ? -12.107 5.740 -3.506 1.00 80.94 329 ASP A N 1
ATOM 2671 C CA . ASP A 1 329 ? -11.928 4.686 -2.512 1.00 80.94 329 ASP A CA 1
ATOM 2672 C C . ASP A 1 329 ? -11.610 5.269 -1.127 1.00 80.94 329 ASP A C 1
ATOM 2674 O O . ASP A 1 329 ? -12.285 4.931 -0.158 1.00 80.94 329 ASP A O 1
ATOM 2678 N N . ASP A 1 330 ? -10.675 6.219 -1.025 1.00 85.75 330 ASP A N 1
ATOM 2679 C CA . ASP A 1 330 ? -10.335 6.917 0.227 1.00 85.75 330 ASP A CA 1
ATOM 2680 C C . ASP A 1 330 ? -11.559 7.618 0.842 1.00 85.75 330 ASP A C 1
ATOM 2682 O O . ASP A 1 330 ? -11.776 7.595 2.060 1.00 85.75 330 ASP A O 1
ATOM 2686 N N . TYR A 1 331 ? -12.403 8.198 -0.010 1.00 84.69 331 TYR A N 1
ATOM 2687 C CA . TYR A 1 331 ? -13.687 8.774 0.369 1.00 84.69 331 TYR A CA 1
ATOM 2688 C C . TYR A 1 331 ? -14.645 7.712 0.930 1.00 84.69 331 TYR A C 1
ATOM 2690 O O . TYR A 1 331 ? -15.169 7.871 2.035 1.00 84.69 331 TYR A O 1
ATOM 2698 N N . ALA A 1 332 ? -14.847 6.601 0.213 1.00 86.69 332 ALA A N 1
ATOM 2699 C CA . ALA A 1 332 ? -15.727 5.520 0.659 1.00 86.69 332 ALA A CA 1
ATOM 2700 C C . ALA A 1 332 ? -15.233 4.890 1.971 1.00 86.69 332 ALA A C 1
ATOM 2702 O O . ALA A 1 332 ? -16.032 4.596 2.863 1.00 86.69 332 ALA A O 1
ATOM 2703 N N . ARG A 1 333 ? -13.912 4.739 2.126 1.00 89.94 333 ARG A N 1
ATOM 2704 C CA . ARG A 1 333 ? -13.281 4.282 3.368 1.00 89.94 333 ARG A CA 1
ATOM 2705 C C . ARG A 1 333 ? -13.512 5.270 4.513 1.00 89.94 333 ARG A C 1
ATOM 2707 O O . ARG A 1 333 ? -13.806 4.835 5.622 1.00 89.94 333 ARG A O 1
ATOM 2714 N N . SER A 1 334 ? -13.446 6.578 4.260 1.00 91.25 334 SER A N 1
ATOM 2715 C CA . SER A 1 334 ? -13.727 7.615 5.268 1.00 91.25 334 SER A CA 1
ATOM 2716 C C . SER A 1 334 ? -15.171 7.550 5.773 1.00 91.25 334 SER A C 1
ATOM 2718 O O . SER A 1 334 ? -15.395 7.518 6.984 1.00 91.25 334 SER A O 1
ATOM 2720 N N . LEU A 1 335 ? -16.144 7.451 4.858 1.00 89.94 335 LEU A N 1
ATOM 2721 C CA . LEU A 1 335 ? -17.557 7.264 5.208 1.00 89.94 335 LEU A CA 1
ATOM 2722 C C . LEU A 1 335 ? -17.773 5.985 6.022 1.00 89.94 335 LEU A C 1
ATOM 2724 O O . LEU A 1 335 ? -18.434 6.013 7.058 1.00 89.94 335 LEU A O 1
ATOM 2728 N N . GLN A 1 336 ? -17.180 4.870 5.583 1.00 91.50 336 GLN A N 1
ATOM 2729 C CA . GLN A 1 336 ? -17.301 3.592 6.275 1.00 91.50 336 GLN A CA 1
ATOM 2730 C C . GLN A 1 336 ? -16.735 3.665 7.697 1.00 91.50 336 GLN A C 1
ATOM 2732 O O . GLN A 1 336 ? -17.389 3.202 8.631 1.00 91.50 336 GLN A O 1
ATOM 2737 N N . MET A 1 337 ? -15.541 4.237 7.876 1.00 91.75 337 MET A N 1
ATOM 2738 C CA . MET A 1 337 ? -14.919 4.360 9.197 1.00 91.75 337 MET A CA 1
ATOM 2739 C C . MET A 1 337 ? -15.763 5.233 10.125 1.00 91.75 337 MET A C 1
ATOM 2741 O O . MET A 1 337 ? -15.995 4.850 11.271 1.00 91.75 337 MET A O 1
ATOM 2745 N N . SER A 1 338 ? -16.284 6.353 9.615 1.00 89.81 338 SER A N 1
ATOM 2746 C CA . SER A 1 338 ? -17.176 7.224 10.377 1.00 89.81 338 SER A CA 1
ATOM 2747 C C . SER A 1 338 ? -18.467 6.503 10.776 1.00 89.81 338 SER A C 1
ATOM 2749 O O . SER A 1 338 ? -18.845 6.551 11.940 1.00 89.81 338 SER A O 1
ATOM 2751 N N . ALA A 1 339 ? -19.116 5.787 9.856 1.00 89.50 339 ALA A N 1
ATOM 2752 C CA . ALA A 1 339 ? -20.365 5.085 10.143 1.00 89.50 339 ALA A CA 1
ATOM 2753 C C . ALA A 1 339 ? -20.196 3.896 11.107 1.00 89.50 339 ALA A C 1
ATOM 2755 O O . ALA A 1 339 ? -21.106 3.613 11.880 1.00 89.50 339 ALA A O 1
ATOM 2756 N N . THR A 1 340 ? -19.052 3.204 11.053 1.00 89.81 340 THR A N 1
ATOM 2757 C CA . THR A 1 340 ? -18.816 1.957 11.807 1.00 89.81 340 THR A CA 1
ATOM 2758 C C . THR A 1 340 ? -18.348 2.212 13.238 1.00 89.81 340 THR A C 1
ATOM 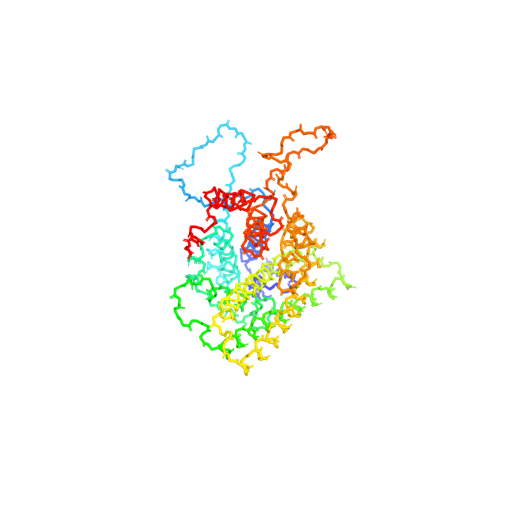2760 O O . THR A 1 340 ? -18.710 1.462 14.137 1.00 89.81 340 THR A O 1
ATOM 2763 N N . TYR A 1 341 ? -17.516 3.234 13.454 1.00 89.19 341 TYR A N 1
ATOM 2764 C CA . TYR A 1 341 ? -16.774 3.384 14.711 1.00 89.19 341 TYR A CA 1
ATOM 2765 C C . TYR A 1 341 ? -17.108 4.655 15.500 1.00 89.19 341 TYR A C 1
ATOM 2767 O O . TYR A 1 341 ? -16.628 4.798 16.623 1.00 89.19 341 TYR A O 1
ATOM 2775 N N . MET A 1 342 ? -17.908 5.578 14.954 1.00 87.69 342 MET A N 1
ATOM 2776 C CA . MET A 1 342 ? -18.358 6.744 15.721 1.00 87.69 342 MET A CA 1
ATOM 2777 C C . MET A 1 342 ? -19.538 6.390 16.637 1.00 87.69 342 MET A C 1
ATOM 2779 O O . MET A 1 342 ? -20.454 5.691 16.184 1.00 87.69 342 MET A O 1
ATOM 2783 N N . PRO A 1 343 ? -19.573 6.907 17.882 1.00 86.56 343 PRO A N 1
ATOM 2784 C CA . PRO A 1 343 ? -20.699 6.702 18.791 1.00 86.56 343 PRO A CA 1
ATOM 2785 C C . PRO A 1 343 ? -22.016 7.270 18.245 1.00 86.56 343 PRO A C 1
ATOM 2787 O O . PRO A 1 343 ? -22.027 8.291 17.560 1.00 86.56 343 PRO A O 1
ATOM 2790 N N . ASP A 1 344 ? -23.135 6.639 18.607 1.00 82.94 344 ASP A N 1
ATOM 2791 C CA . ASP A 1 344 ? -24.495 6.994 18.159 1.00 82.94 344 ASP A CA 1
ATOM 2792 C C . ASP A 1 344 ? -24.872 8.444 18.457 1.00 82.94 344 ASP A C 1
ATOM 2794 O O . ASP A 1 344 ? -25.532 9.087 17.649 1.00 82.94 344 ASP A O 1
ATOM 2798 N N . GLN A 1 345 ? -24.386 8.966 19.582 1.00 83.38 345 GLN A N 1
ATOM 2799 C CA . GLN A 1 345 ? -24.655 10.318 20.078 1.00 83.38 345 GLN A CA 1
ATOM 2800 C C . GLN A 1 345 ? -24.178 11.432 19.131 1.00 83.38 345 GLN A C 1
ATOM 2802 O O . GLN A 1 345 ? -24.608 12.571 19.275 1.00 83.38 345 GLN A O 1
ATOM 2807 N N . TYR A 1 346 ? -23.294 11.120 18.179 1.00 77.12 346 TYR A N 1
ATOM 2808 C CA . TYR A 1 346 ? -22.774 12.086 17.205 1.00 77.12 346 TYR A CA 1
ATOM 2809 C C . TYR A 1 346 ? -23.592 12.162 15.919 1.00 77.12 346 TYR A C 1
ATOM 2811 O O . TYR A 1 346 ? -23.378 13.068 15.117 1.00 77.12 346 TYR A O 1
ATOM 2819 N N . PHE A 1 347 ? -24.516 11.228 15.710 1.00 79.81 347 PHE A N 1
ATOM 2820 C CA . PHE A 1 347 ? -25.431 11.284 14.583 1.00 79.81 347 PHE A CA 1
ATOM 2821 C C . PHE A 1 347 ? -26.681 12.047 15.010 1.00 79.81 347 PHE A C 1
AT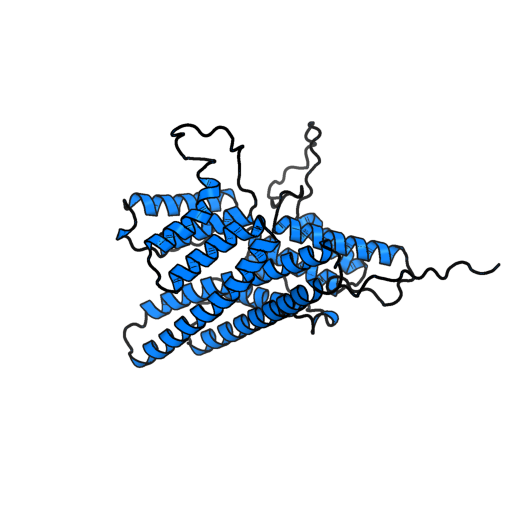OM 2823 O O . PHE A 1 347 ? -27.326 11.691 15.995 1.00 79.81 347 PHE A O 1
ATOM 2830 N N . ILE A 1 348 ? -27.049 13.081 14.249 1.00 76.12 348 ILE A N 1
ATOM 2831 C CA . ILE A 1 348 ? -28.232 13.915 14.524 1.00 76.12 348 ILE A CA 1
ATOM 2832 C C . ILE A 1 348 ? -29.501 13.052 14.477 1.00 76.12 348 ILE A C 1
ATOM 2834 O O . ILE A 1 348 ? -30.476 13.296 15.184 1.00 76.12 348 ILE A O 1
ATOM 2838 N N . SER A 1 349 ? -29.485 12.008 13.647 1.00 78.44 349 SER A N 1
ATOM 2839 C CA . SER A 1 349 ? -30.530 10.994 13.607 1.00 78.44 349 SER A CA 1
ATOM 2840 C C . SER A 1 349 ? -29.959 9.621 13.268 1.00 78.44 349 SER A C 1
ATOM 2842 O O . SER A 1 349 ? -28.932 9.492 12.598 1.00 78.44 349 SER A O 1
ATOM 2844 N N . THR A 1 350 ? -30.691 8.565 13.623 1.00 72.69 350 THR A N 1
ATOM 2845 C CA . THR A 1 350 ? -30.394 7.196 13.166 1.00 72.69 350 THR A CA 1
ATOM 2846 C C . THR A 1 350 ? -30.414 7.071 11.634 1.00 72.69 350 THR A C 1
ATOM 2848 O O . THR A 1 350 ? -29.781 6.170 11.075 1.00 72.69 350 THR A O 1
ATOM 2851 N N . GLY A 1 351 ? -31.097 7.991 10.942 1.00 82.69 351 GLY A N 1
ATOM 2852 C CA . GLY A 1 351 ? -31.115 8.104 9.485 1.00 82.69 351 GLY A CA 1
ATOM 2853 C C . GLY A 1 351 ? -29.788 8.573 8.887 1.00 82.69 351 GLY A C 1
ATOM 2854 O O . GLY A 1 351 ? -29.422 8.102 7.814 1.00 82.69 351 GLY A O 1
ATOM 2855 N N . GLU A 1 352 ? -29.027 9.417 9.588 1.00 83.94 352 GLU A N 1
ATOM 2856 C CA . GLU A 1 352 ? -27.748 9.947 9.095 1.00 83.94 352 GLU A CA 1
ATOM 2857 C C . GLU A 1 352 ? -26.718 8.827 8.912 1.00 83.94 352 GLU A C 1
ATOM 2859 O O . GLU A 1 352 ? -26.179 8.643 7.819 1.00 83.94 352 GLU A O 1
ATOM 2864 N N . ARG A 1 353 ? -26.519 7.990 9.940 1.00 86.94 353 ARG A N 1
ATOM 2865 C CA . ARG A 1 353 ? -25.623 6.826 9.851 1.00 86.94 353 ARG A CA 1
ATOM 2866 C C . ARG A 1 353 ? -26.041 5.874 8.730 1.00 86.94 353 ARG A C 1
ATOM 2868 O O . ARG A 1 353 ? -25.193 5.397 7.976 1.00 86.94 353 ARG A O 1
ATOM 2875 N N . ARG A 1 354 ? -27.345 5.596 8.606 1.00 86.25 354 ARG A N 1
ATOM 2876 C CA . ARG A 1 354 ? -27.881 4.756 7.522 1.00 86.25 354 ARG A CA 1
ATOM 2877 C C . ARG A 1 354 ? -27.592 5.370 6.152 1.00 86.25 354 ARG A C 1
ATOM 2879 O O . ARG A 1 354 ? -27.197 4.636 5.251 1.00 86.25 354 ARG A O 1
ATOM 2886 N N . GLY A 1 355 ? -27.718 6.690 6.018 1.00 87.12 355 GLY A N 1
ATOM 2887 C CA . GLY A 1 355 ? -27.380 7.437 4.808 1.00 87.12 355 GLY A CA 1
ATOM 2888 C C . GLY A 1 355 ? -25.914 7.276 4.405 1.00 87.12 355 GLY A C 1
ATOM 2889 O O . GLY A 1 355 ? -25.640 6.930 3.258 1.00 87.12 355 GLY A O 1
ATOM 2890 N N . LEU A 1 356 ? -24.974 7.405 5.352 1.00 87.88 356 LEU A N 1
ATOM 2891 C CA . LEU A 1 356 ? -23.544 7.182 5.078 1.00 87.88 356 LEU A CA 1
ATOM 2892 C C . LEU A 1 356 ? -23.276 5.753 4.581 1.00 87.88 356 LEU A C 1
ATOM 2894 O O . LEU A 1 356 ? -22.534 5.553 3.622 1.00 87.88 356 LEU A O 1
ATOM 2898 N N . ILE A 1 357 ? -23.900 4.746 5.202 1.00 88.56 357 ILE A N 1
ATOM 2899 C CA . ILE A 1 357 ? -23.756 3.337 4.793 1.00 88.56 357 ILE A CA 1
ATOM 2900 C C . ILE A 1 357 ? -24.337 3.112 3.389 1.00 88.56 357 ILE A C 1
ATOM 2902 O O . ILE A 1 357 ? -23.731 2.418 2.568 1.00 88.56 357 ILE A O 1
ATOM 2906 N N . GLN A 1 358 ? -25.497 3.700 3.089 1.00 87.88 358 GLN A N 1
ATOM 2907 C CA . GLN A 1 358 ? -26.108 3.631 1.761 1.00 87.88 358 GLN A CA 1
ATOM 2908 C C . GLN A 1 358 ? -25.224 4.284 0.698 1.00 87.88 358 GLN A C 1
ATOM 2910 O O . GLN A 1 358 ? -25.042 3.710 -0.375 1.00 87.88 358 GLN A O 1
ATOM 2915 N N . GLU A 1 359 ? -24.625 5.435 0.999 1.00 86.75 359 GLU A N 1
ATOM 2916 C CA . GLU A 1 359 ? -23.703 6.119 0.094 1.00 86.75 359 GLU A CA 1
ATOM 2917 C C . GLU A 1 359 ? -22.442 5.287 -0.169 1.00 86.75 359 GLU A C 1
ATOM 2919 O O . GLU A 1 359 ? -22.054 5.107 -1.326 1.00 86.75 359 GLU A O 1
ATOM 2924 N N . VAL A 1 360 ? -21.857 4.683 0.873 1.00 87.25 360 VAL A N 1
ATOM 2925 C CA . VAL A 1 360 ? -20.755 3.718 0.724 1.00 87.25 360 VAL A CA 1
ATOM 2926 C C . VAL A 1 360 ? -21.157 2.597 -0.231 1.00 87.25 360 VAL A C 1
ATOM 2928 O O . VAL A 1 360 ? -20.433 2.315 -1.184 1.00 87.25 360 VAL A O 1
ATOM 2931 N N . ASN A 1 361 ? -22.319 1.977 -0.024 1.00 85.06 361 ASN A N 1
ATOM 2932 C CA . ASN A 1 361 ? -22.789 0.883 -0.873 1.00 85.06 361 ASN A CA 1
ATOM 2933 C C . ASN A 1 361 ? -23.048 1.336 -2.317 1.00 85.06 361 ASN A C 1
ATOM 2935 O O . ASN A 1 361 ? -22.693 0.619 -3.249 1.00 85.06 361 ASN A O 1
ATOM 2939 N N . SER A 1 362 ? -23.593 2.538 -2.516 1.00 84.19 362 SER A N 1
ATOM 2940 C CA . SER A 1 362 ? -23.783 3.129 -3.844 1.00 84.19 362 SER A CA 1
ATOM 2941 C C . SER A 1 362 ? -22.454 3.290 -4.579 1.00 84.19 362 SER A C 1
ATOM 2943 O O . SER A 1 362 ? -22.337 2.892 -5.736 1.00 84.19 362 SER A O 1
ATOM 2945 N N . ILE A 1 363 ? -21.430 3.825 -3.910 1.00 78.75 363 ILE A N 1
ATOM 2946 C CA . ILE A 1 363 ? -20.099 4.017 -4.501 1.00 78.75 363 ILE A CA 1
ATOM 2947 C C . ILE A 1 363 ? -19.456 2.672 -4.832 1.00 78.75 363 ILE A C 1
ATOM 2949 O O . ILE A 1 363 ? -18.890 2.503 -5.910 1.00 78.75 363 ILE A O 1
ATOM 2953 N N . ARG A 1 364 ? -19.578 1.693 -3.934 1.00 75.06 364 ARG A N 1
ATOM 2954 C CA . ARG A 1 364 ? -19.070 0.336 -4.164 1.00 75.06 364 ARG A CA 1
ATOM 2955 C C . ARG A 1 364 ? -19.737 -0.336 -5.360 1.00 75.06 364 ARG A C 1
ATOM 2957 O O . ARG A 1 364 ? -19.043 -0.943 -6.170 1.00 75.06 364 ARG A O 1
ATOM 2964 N N . ASN A 1 365 ? -21.053 -0.188 -5.501 1.00 75.44 365 ASN A N 1
ATOM 2965 C CA . ASN A 1 365 ? -21.801 -0.722 -6.639 1.00 75.44 365 ASN A CA 1
ATOM 2966 C C . ASN A 1 365 ? -21.420 -0.026 -7.953 1.00 75.44 365 ASN A C 1
ATOM 2968 O O . ASN A 1 365 ? -21.327 -0.684 -8.982 1.00 75.44 365 ASN A O 1
ATOM 2972 N N . GLN A 1 366 ? -21.171 1.284 -7.914 1.00 70.81 366 GLN A N 1
ATOM 2973 C CA . GLN A 1 366 ? -20.842 2.079 -9.096 1.00 70.81 366 GLN A CA 1
ATOM 2974 C C . GLN A 1 366 ? -19.397 1.881 -9.585 1.00 70.81 366 GLN A C 1
ATOM 2976 O O . GLN A 1 366 ? -19.155 1.910 -10.789 1.00 70.81 366 GLN A O 1
ATOM 2981 N N . TYR A 1 367 ? -18.436 1.704 -8.673 1.00 66.06 367 TYR A N 1
ATOM 2982 C CA . TYR A 1 367 ? -17.000 1.681 -8.992 1.00 66.06 367 TYR A CA 1
ATOM 2983 C C . TYR A 1 367 ? -16.314 0.339 -8.692 1.00 66.06 367 TYR A C 1
ATOM 2985 O O . TYR A 1 367 ? -15.093 0.243 -8.771 1.00 66.06 367 TYR A O 1
ATOM 2993 N N . GLY A 1 368 ? -17.076 -0.702 -8.346 1.00 59.59 368 GLY A N 1
ATOM 2994 C CA . GLY A 1 368 ? -16.565 -2.070 -8.209 1.00 59.59 368 GLY A CA 1
ATOM 2995 C C . GLY A 1 368 ? -15.672 -2.333 -6.989 1.00 59.59 368 GLY A C 1
ATOM 2996 O O . GLY A 1 368 ? -15.104 -3.420 -6.879 1.00 59.59 368 GLY A O 1
ATOM 2997 N N . SER A 1 369 ? -15.557 -1.398 -6.038 1.00 48.47 369 SER A N 1
ATOM 2998 C CA . SER A 1 369 ? -14.771 -1.615 -4.814 1.00 48.47 369 SER A CA 1
ATOM 2999 C C . SER A 1 369 ? -15.539 -2.538 -3.852 1.00 48.47 369 SER A C 1
ATOM 3001 O O . SER A 1 369 ? -16.480 -2.133 -3.179 1.00 48.47 369 SER A O 1
ATOM 3003 N N . PHE A 1 370 ? -15.147 -3.815 -3.824 1.00 44.97 370 PHE A N 1
ATOM 3004 C CA . PHE A 1 370 ? -15.580 -4.876 -2.903 1.00 44.97 370 PHE A CA 1
ATOM 3005 C C . PHE A 1 370 ? -17.098 -5.141 -2.822 1.00 44.97 370 PHE A C 1
ATOM 3007 O O . PHE A 1 370 ? -17.795 -4.710 -1.900 1.00 44.97 370 PHE A O 1
ATOM 3014 N N . LYS A 1 371 ? -17.593 -6.049 -3.677 1.00 35.22 371 LYS A N 1
ATOM 3015 C CA . LYS A 1 371 ? -18.657 -6.966 -3.236 1.00 35.22 371 LYS A CA 1
ATOM 3016 C C . LYS A 1 371 ? -18.106 -7.732 -2.025 1.00 35.22 371 LYS A C 1
ATOM 3018 O O . LYS A 1 371 ? -17.276 -8.614 -2.232 1.00 35.22 371 LYS A O 1
ATOM 3023 N N . ARG A 1 372 ? -18.610 -7.410 -0.823 1.00 36.19 372 ARG A N 1
ATOM 3024 C CA . ARG A 1 372 ? -18.421 -8.062 0.502 1.00 36.19 372 ARG A CA 1
ATOM 3025 C C . ARG A 1 372 ? -17.610 -7.232 1.505 1.00 36.19 372 ARG A C 1
ATOM 3027 O O . ARG A 1 372 ? -16.423 -7.425 1.684 1.00 36.19 372 ARG A O 1
ATOM 3034 N N . LEU A 1 373 ? -18.313 -6.348 2.209 1.00 29.78 373 LEU A N 1
ATOM 3035 C CA . LEU A 1 373 ? -18.183 -6.170 3.666 1.00 29.78 373 LEU A CA 1
ATOM 3036 C C . LEU A 1 373 ? -19.581 -6.037 4.304 1.00 29.78 373 LEU A C 1
ATOM 3038 O O . LEU A 1 373 ? -19.740 -5.426 5.352 1.00 29.78 373 LEU A O 1
ATOM 3042 N N . ILE A 1 374 ? -20.609 -6.587 3.646 1.00 25.47 374 ILE A N 1
ATOM 3043 C CA . ILE A 1 374 ? -21.895 -6.852 4.287 1.00 25.47 374 ILE A CA 1
ATOM 3044 C C . ILE A 1 374 ? -21.834 -8.311 4.706 1.00 25.47 374 ILE A C 1
ATOM 3046 O O . ILE A 1 374 ? -22.109 -9.197 3.900 1.00 25.47 374 ILE A O 1
ATOM 3050 N N . VAL A 1 375 ? -21.416 -8.545 5.941 1.00 26.03 375 VAL A N 1
ATOM 3051 C CA . VAL A 1 375 ? -21.980 -9.623 6.746 1.00 26.03 375 VAL A CA 1
ATOM 3052 C C . VAL A 1 375 ? -22.234 -9.008 8.117 1.00 26.03 375 VAL A C 1
ATOM 3054 O O . VAL A 1 375 ? -21.307 -8.489 8.734 1.00 26.03 375 VAL A O 1
ATOM 3057 N N . SER A 1 376 ? -23.531 -8.983 8.429 1.00 28.81 376 SER A N 1
ATOM 3058 C CA . SER A 1 376 ? -24.224 -8.799 9.712 1.00 28.81 376 SER A CA 1
ATOM 3059 C C . SER A 1 376 ? -23.379 -8.811 10.976 1.00 28.81 376 SER A C 1
ATOM 3061 O O . SER A 1 376 ? -22.665 -9.826 11.166 1.00 28.81 376 SER A O 1
#